Protein AF-A0A1A8S5H3-F1 (afdb_monomer_lite)

pLDDT: mean 78.37, std 23.32, range [26.89, 98.69]

Secondary structure (DSSP, 8-state):
-TT--GGGHHHHHHHHHHHHHHHTTSEEEEEE-SSEEEEEES-TTS--EEEEETTS-EEEE-SSEEEEE-TTS-EEEEETTGGGTTS-HHHHHHHHHHHHHHHHHHHHHHHHHHHHHH-SS-----SEEES-PPPPS----PPPPPP---------PPPP-----------------------------------PPEEEEEEETTTEEEEEETTS-EEEEETTS-EEEE-TTSSEEEEE-TT--EEEEETTSPPPP-

Structure (mmCIF, N/CA/C/O backbone):
data_AF-A0A1A8S5H3-F1
#
_entry.id   AF-A0A1A8S5H3-F1
#
loop_
_atom_site.group_PDB
_atom_site.id
_atom_site.type_symbol
_atom_site.label_atom_id
_atom_site.label_alt_id
_atom_site.label_comp_id
_atom_site.label_asym_id
_atom_site.label_entity_id
_atom_site.label_seq_id
_atom_site.pdbx_PDB_ins_code
_atom_site.Cartn_x
_atom_site.Cartn_y
_atom_site.Cartn_z
_atom_site.occupancy
_atom_site.B_iso_or_equiv
_atom_site.auth_seq_id
_atom_site.auth_comp_id
_atom_site.auth_asym_id
_atom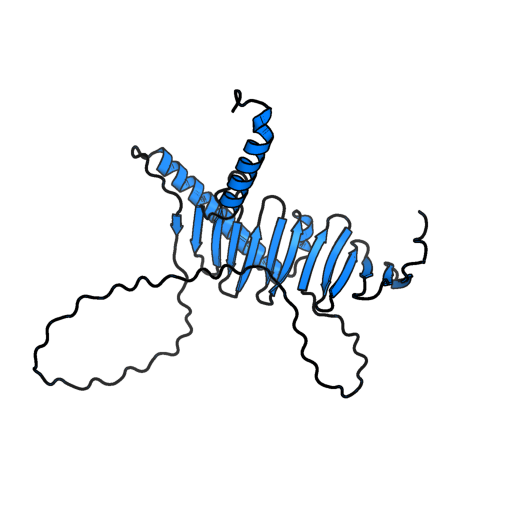_site.auth_atom_id
_atom_site.pdbx_PDB_model_num
ATOM 1 N N . TYR A 1 1 ? 7.716 -0.097 31.494 1.00 62.19 1 TYR A N 1
ATOM 2 C CA . TYR A 1 1 ? 8.833 -0.129 30.522 1.00 62.19 1 TYR A CA 1
ATOM 3 C C . TYR A 1 1 ? 10.129 0.315 31.177 1.00 62.19 1 TYR A C 1
ATOM 5 O O . TYR A 1 1 ? 11.102 -0.411 31.052 1.00 62.19 1 TYR A O 1
ATOM 13 N N . GLN A 1 2 ? 10.134 1.452 31.886 1.00 77.88 2 GLN A N 1
ATOM 14 C CA . GLN A 1 2 ? 11.348 2.006 32.500 1.00 77.88 2 GLN A CA 1
ATOM 15 C C . GLN A 1 2 ? 12.014 1.064 33.521 1.00 77.88 2 GLN A C 1
ATOM 17 O O . GLN A 1 2 ? 13.234 1.037 33.591 1.00 77.88 2 GLN A O 1
ATOM 22 N N . ASP A 1 3 ? 11.246 0.201 34.193 1.00 91.19 3 ASP A N 1
ATOM 23 C CA . ASP A 1 3 ? 11.790 -0.759 35.171 1.00 91.19 3 ASP A CA 1
ATOM 24 C C . ASP A 1 3 ? 12.148 -2.135 34.582 1.00 91.19 3 ASP A C 1
ATOM 26 O O . ASP A 1 3 ? 12.430 -3.074 35.327 1.00 91.19 3 ASP A O 1
ATOM 30 N N . LEU A 1 4 ? 12.084 -2.317 33.253 1.00 90.75 4 LEU A N 1
ATOM 31 C CA . LEU A 1 4 ? 12.367 -3.615 32.636 1.00 90.75 4 LEU A CA 1
ATOM 32 C C . LEU A 1 4 ? 13.881 -3.902 32.693 1.00 90.75 4 LEU A C 1
ATOM 34 O O . LEU A 1 4 ? 14.643 -3.166 32.067 1.00 90.75 4 LEU A O 1
ATOM 38 N N . PRO A 1 5 ? 14.336 -4.993 33.342 1.00 95.12 5 PRO A N 1
ATOM 39 C CA . PRO A 1 5 ? 15.760 -5.322 33.400 1.00 95.12 5 PRO A CA 1
ATOM 40 C C . PRO A 1 5 ? 16.380 -5.538 32.013 1.00 95.12 5 PRO A C 1
ATOM 42 O O . PRO A 1 5 ? 15.778 -6.202 31.162 1.00 95.12 5 PRO A O 1
ATOM 45 N N . GLU A 1 6 ? 17.622 -5.081 31.819 1.00 93.00 6 GLU A N 1
ATOM 46 C CA . GLU A 1 6 ? 18.342 -5.129 30.531 1.00 93.00 6 GLU A CA 1
ATOM 47 C C . GLU A 1 6 ? 18.373 -6.521 29.890 1.00 93.00 6 GLU A C 1
ATOM 49 O O . GLU A 1 6 ? 18.210 -6.674 28.677 1.00 93.00 6 GLU A O 1
ATOM 54 N N . LYS A 1 7 ? 18.476 -7.572 30.715 1.00 95.06 7 LYS A N 1
ATOM 55 C CA . LYS A 1 7 ? 18.457 -8.975 30.266 1.00 95.06 7 LYS A CA 1
ATOM 56 C C . LYS A 1 7 ? 17.211 -9.358 29.454 1.00 95.06 7 LYS A C 1
ATOM 58 O O . LYS A 1 7 ? 17.245 -10.338 28.711 1.00 95.06 7 LYS A O 1
ATOM 63 N N . TYR A 1 8 ? 16.111 -8.612 29.576 1.00 94.69 8 TYR A N 1
ATOM 64 C CA . TYR A 1 8 ? 14.871 -8.855 28.837 1.00 94.69 8 TYR A CA 1
ATOM 65 C C . TYR A 1 8 ? 14.660 -7.917 27.646 1.00 94.69 8 TYR A C 1
ATOM 67 O O . TYR A 1 8 ? 13.744 -8.161 26.859 1.00 94.69 8 TYR A O 1
ATOM 75 N N . TRP A 1 9 ? 15.501 -6.898 27.449 1.00 93.94 9 TRP A N 1
ATOM 76 C CA . TRP A 1 9 ? 15.300 -5.893 26.399 1.00 93.94 9 TRP A CA 1
ATOM 77 C C . TRP A 1 9 ? 15.239 -6.503 25.002 1.00 93.94 9 TRP A C 1
ATOM 79 O O . TRP A 1 9 ? 14.329 -6.186 24.243 1.00 93.94 9 TRP A O 1
ATOM 89 N N . LYS A 1 10 ? 16.127 -7.452 24.677 1.00 94.50 10 LYS A N 1
ATOM 90 C CA . LYS A 1 10 ? 16.092 -8.143 23.375 1.00 94.50 10 LYS A CA 1
ATOM 91 C C . LYS A 1 10 ? 14.774 -8.892 23.154 1.00 94.50 10 LYS A C 1
ATOM 93 O O . LYS A 1 10 ? 14.197 -8.806 22.076 1.00 94.50 10 LYS A O 1
ATOM 98 N N . LYS A 1 11 ? 14.266 -9.597 24.174 1.00 94.50 11 LYS A N 1
ATOM 99 C CA . LYS A 1 11 ? 12.980 -10.316 24.087 1.00 94.50 11 LYS A CA 1
ATOM 100 C C . LYS A 1 11 ? 11.821 -9.344 23.880 1.00 94.50 11 LYS A C 1
ATOM 102 O O . LYS A 1 11 ? 10.960 -9.590 23.043 1.00 94.50 11 LYS A O 1
ATOM 107 N N . TYR A 1 12 ? 11.843 -8.223 24.598 1.00 95.44 12 TYR A N 1
ATOM 108 C CA . TYR A 1 12 ? 10.849 -7.170 24.441 1.00 95.44 12 TYR A CA 1
ATOM 109 C C . TYR A 1 12 ? 10.903 -6.536 23.045 1.00 95.44 12 TYR A C 1
ATOM 111 O O . TYR A 1 12 ? 9.870 -6.393 22.406 1.00 95.44 12 TYR A O 1
ATOM 119 N N . GLN A 1 13 ? 12.096 -6.257 22.510 1.00 94.25 13 GLN A N 1
ATOM 120 C CA . GLN A 1 13 ? 12.266 -5.754 21.142 1.00 94.25 13 GLN A CA 1
ATOM 121 C C . GLN A 1 13 ? 11.679 -6.702 20.089 1.00 94.25 13 GLN A C 1
ATOM 123 O O . GLN A 1 13 ? 11.041 -6.235 19.146 1.00 94.25 13 GLN A O 1
ATOM 128 N N . TYR A 1 14 ? 11.858 -8.019 20.239 1.00 95.81 14 TYR A N 1
ATOM 129 C CA . TYR A 1 14 ? 11.222 -8.993 19.347 1.00 95.81 14 TYR A CA 1
ATOM 130 C C . TYR A 1 14 ? 9.698 -8.937 19.434 1.00 95.81 14 TYR A C 1
ATOM 132 O O . TYR A 1 14 ? 9.041 -8.882 18.396 1.00 95.81 14 TYR A O 1
ATOM 140 N N . ALA A 1 15 ? 9.142 -8.887 20.648 1.00 95.50 15 ALA A N 1
ATOM 141 C CA . ALA A 1 15 ? 7.703 -8.749 20.843 1.00 95.50 15 ALA A CA 1
ATOM 142 C C . ALA A 1 15 ? 7.169 -7.461 20.193 1.00 95.50 15 ALA A C 1
ATOM 144 O O . ALA A 1 15 ? 6.177 -7.511 19.472 1.00 95.50 15 ALA A O 1
ATOM 145 N N . THR A 1 16 ? 7.864 -6.331 20.352 1.00 93.62 16 THR A N 1
ATOM 146 C CA . THR A 1 16 ? 7.492 -5.059 19.715 1.00 93.62 16 THR A CA 1
ATOM 147 C C . THR A 1 16 ? 7.492 -5.161 18.192 1.00 93.62 16 THR A C 1
ATOM 149 O O . THR A 1 16 ? 6.520 -4.759 17.559 1.00 93.62 16 THR A O 1
ATOM 152 N N . LYS A 1 17 ? 8.543 -5.732 17.586 1.00 94.25 17 LYS A N 1
ATOM 153 C CA . LYS A 1 17 ? 8.611 -5.920 16.125 1.00 94.25 17 LYS A CA 1
ATOM 154 C C . LYS A 1 17 ? 7.501 -6.836 15.613 1.00 94.25 17 LYS A C 1
ATOM 156 O O . LYS A 1 17 ? 6.917 -6.559 14.572 1.00 94.25 17 LYS A O 1
ATOM 161 N N . PHE A 1 18 ? 7.196 -7.900 16.350 1.00 96.12 18 PHE A N 1
ATOM 162 C CA . PHE A 1 18 ? 6.130 -8.832 16.000 1.00 96.12 18 PHE A CA 1
ATOM 163 C C . PHE A 1 18 ? 4.747 -8.176 16.069 1.00 96.12 18 PHE A C 1
ATOM 165 O O . PHE A 1 18 ? 3.970 -8.281 15.125 1.00 96.12 18 PHE A O 1
ATOM 172 N N . VAL A 1 19 ? 4.461 -7.433 17.142 1.00 96.62 19 VAL A N 1
ATOM 173 C CA . VAL A 1 19 ? 3.213 -6.668 17.264 1.00 96.62 19 VAL A CA 1
ATOM 174 C C . VAL A 1 19 ? 3.105 -5.633 16.145 1.00 96.62 19 VAL A C 1
ATOM 176 O O . VAL A 1 19 ? 2.043 -5.505 15.545 1.00 96.62 19 VAL A O 1
ATOM 179 N N . GLN A 1 20 ? 4.196 -4.936 15.816 1.00 94.06 20 GLN A N 1
ATOM 180 C CA . GLN A 1 20 ? 4.209 -3.964 14.723 1.00 94.06 20 GLN A CA 1
ATOM 181 C C . GLN A 1 20 ? 3.910 -4.614 13.365 1.00 94.06 20 GLN A C 1
ATOM 183 O O . GLN A 1 20 ? 3.150 -4.054 12.580 1.00 94.06 20 GLN A O 1
ATOM 188 N N . LEU A 1 21 ? 4.458 -5.808 13.111 1.00 95.62 21 LEU A N 1
ATOM 189 C CA . LEU A 1 21 ? 4.182 -6.584 11.902 1.00 95.62 21 LEU A CA 1
ATOM 190 C C . LEU A 1 21 ? 2.716 -7.031 11.820 1.00 95.62 21 LEU A C 1
ATOM 192 O O . LEU A 1 21 ? 2.113 -6.975 10.755 1.00 95.62 21 LEU A O 1
ATOM 196 N N . ILE A 1 22 ? 2.127 -7.469 12.935 1.00 97.69 22 ILE A N 1
ATOM 197 C CA . ILE A 1 22 ? 0.703 -7.828 12.964 1.00 97.69 22 ILE A CA 1
ATOM 198 C C . ILE A 1 22 ? -0.148 -6.595 12.668 1.00 97.69 22 ILE A C 1
ATOM 200 O O . ILE A 1 22 ? -1.056 -6.657 11.842 1.00 97.69 22 ILE A O 1
ATOM 204 N N . LYS A 1 23 ? 0.157 -5.462 13.309 1.00 97.56 23 LYS A N 1
ATOM 205 C CA . LYS A 1 23 ? -0.562 -4.206 13.088 1.00 97.56 23 LYS A CA 1
ATOM 206 C C . LYS A 1 23 ? -0.520 -3.754 11.630 1.00 97.56 23 LYS A C 1
ATOM 208 O O . LYS A 1 23 ? -1.558 -3.360 11.114 1.00 97.56 23 LYS A O 1
ATOM 213 N N . SER A 1 24 ? 0.616 -3.884 10.941 1.00 96.88 24 SER A N 1
ATOM 214 C CA . SER A 1 24 ? 0.719 -3.531 9.515 1.00 96.88 24 SER A CA 1
ATOM 215 C C . SER A 1 24 ? -0.033 -4.475 8.569 1.00 96.88 24 SER A C 1
ATOM 217 O O . SER A 1 24 ? -0.129 -4.214 7.372 1.00 96.88 24 SER A O 1
ATOM 219 N N . LYS A 1 25 ? -0.591 -5.573 9.093 1.00 96.50 25 LYS A N 1
ATOM 220 C CA . LYS A 1 25 ? -1.422 -6.539 8.359 1.00 96.50 25 LYS A CA 1
ATOM 221 C C . LYS A 1 25 ? -2.845 -6.656 8.895 1.00 96.50 25 LYS A C 1
ATOM 223 O O . LYS A 1 25 ? -3.598 -7.508 8.431 1.00 96.50 25 LYS A O 1
ATOM 228 N N . THR A 1 26 ? -3.219 -5.810 9.852 1.00 98.12 26 THR A N 1
ATOM 229 C CA . THR A 1 26 ? -4.536 -5.836 10.489 1.00 98.12 26 THR A CA 1
ATOM 230 C C . THR A 1 26 ? -5.315 -4.595 10.050 1.00 98.12 26 THR A C 1
ATOM 232 O O . THR A 1 26 ? -4.949 -3.494 10.462 1.00 98.12 26 THR A O 1
ATOM 235 N N . PRO A 1 27 ? -6.363 -4.735 9.213 1.00 98.25 27 PRO A N 1
ATOM 236 C CA . PRO A 1 27 ? -7.170 -3.605 8.765 1.00 98.25 27 PRO A CA 1
ATOM 237 C C . PRO A 1 27 ? -7.921 -2.959 9.932 1.00 98.25 27 PRO A C 1
ATOM 239 O O . PRO A 1 27 ? -8.712 -3.619 10.604 1.00 98.25 27 PRO A O 1
ATOM 242 N N . LYS A 1 28 ? -7.720 -1.655 10.111 1.00 98.38 28 LYS A N 1
ATOM 243 C CA . LYS A 1 28 ? -8.464 -0.794 11.035 1.00 98.38 28 LYS A CA 1
ATOM 244 C C . LYS A 1 28 ? -9.704 -0.203 10.363 1.00 98.38 28 LYS A C 1
ATOM 246 O O . LYS A 1 28 ? -10.805 -0.260 10.910 1.00 98.38 28 LYS A O 1
ATOM 251 N N . VAL A 1 29 ? -9.542 0.316 9.142 1.00 98.69 29 VAL A N 1
ATOM 252 C CA . VAL A 1 29 ? -10.634 0.849 8.310 1.00 98.69 29 VAL A CA 1
ATOM 253 C C . VAL A 1 29 ? -10.638 0.134 6.968 1.00 98.69 29 VAL A C 1
ATOM 255 O O . VAL A 1 29 ? -9.646 0.149 6.244 1.00 98.69 29 VAL A O 1
ATOM 258 N N . THR A 1 30 ? -11.767 -0.478 6.619 1.00 98.69 30 THR A N 1
ATOM 259 C CA . THR A 1 30 ? -12.017 -1.028 5.284 1.00 98.69 30 THR A CA 1
ATOM 260 C C . THR A 1 30 ? -13.062 -0.183 4.568 1.00 98.69 30 THR A C 1
ATOM 262 O O . THR A 1 30 ? -14.196 -0.080 5.029 1.00 98.69 30 THR A O 1
ATOM 265 N N . LEU A 1 31 ? -12.709 0.377 3.415 1.00 98.50 31 LEU A N 1
ATOM 266 C CA . LEU A 1 31 ? -13.593 1.183 2.578 1.00 98.50 31 LEU A CA 1
ATOM 267 C C . LEU A 1 31 ? -13.756 0.524 1.206 1.00 98.50 31 LEU A C 1
ATOM 269 O O . LEU A 1 31 ? -12.786 0.323 0.478 1.00 98.50 31 LEU A O 1
ATOM 273 N N . TYR A 1 32 ? -14.993 0.205 0.833 1.00 98.44 32 TYR A N 1
ATOM 274 C CA . TYR A 1 32 ? -15.323 -0.209 -0.528 1.00 98.44 32 TYR A CA 1
ATOM 275 C C . TYR A 1 32 ? -15.666 1.021 -1.365 1.00 98.44 32 TYR A C 1
ATOM 277 O O . TYR A 1 32 ? -16.678 1.681 -1.132 1.00 98.44 32 TYR A O 1
ATOM 285 N N . THR A 1 33 ? -14.832 1.311 -2.360 1.00 96.88 33 THR A N 1
ATOM 286 C CA . THR A 1 33 ? -15.090 2.336 -3.374 1.00 96.88 33 THR A CA 1
ATOM 287 C C . THR A 1 33 ? -15.696 1.698 -4.624 1.00 96.88 33 THR A C 1
ATOM 289 O O . THR A 1 33 ? -15.888 0.478 -4.704 1.00 96.88 33 THR A O 1
ATOM 292 N N . LYS A 1 34 ? -15.972 2.525 -5.639 1.00 95.81 34 LYS A N 1
ATOM 293 C CA . LYS A 1 34 ? -16.413 2.065 -6.961 1.00 95.81 34 LYS A CA 1
ATOM 294 C C . LYS A 1 34 ? -15.387 1.154 -7.649 1.00 95.81 34 LYS A C 1
ATOM 296 O O . LYS A 1 34 ? -15.787 0.270 -8.399 1.00 95.81 34 LYS A O 1
ATOM 301 N N . TYR A 1 35 ? -14.094 1.356 -7.393 1.00 96.19 35 TYR A N 1
ATOM 302 C CA . TYR A 1 35 ? -13.013 0.694 -8.133 1.00 96.19 35 TYR A CA 1
ATOM 303 C C . TYR A 1 35 ? -12.224 -0.317 -7.297 1.00 96.19 35 TYR A C 1
ATOM 305 O O . TYR A 1 35 ? -11.590 -1.208 -7.864 1.00 96.19 35 TYR A O 1
ATOM 313 N N . ALA A 1 36 ? -12.245 -0.194 -5.966 1.00 97.75 36 ALA A N 1
ATOM 314 C CA . ALA A 1 36 ? -11.379 -0.986 -5.107 1.00 97.75 36 ALA A CA 1
ATOM 315 C C . ALA A 1 36 ? -11.907 -1.183 -3.684 1.00 97.75 36 ALA A C 1
ATOM 317 O O . ALA A 1 36 ? -12.748 -0.435 -3.184 1.00 97.75 36 ALA A O 1
ATOM 318 N N . LYS A 1 37 ? -11.325 -2.172 -3.006 1.00 98.50 37 LYS A N 1
ATOM 319 C CA . LYS A 1 37 ? -11.347 -2.309 -1.551 1.00 98.50 37 LYS A CA 1
ATOM 320 C C . LYS A 1 37 ? -10.076 -1.674 -0.980 1.00 98.50 37 LYS A C 1
ATOM 322 O O . LYS A 1 37 ? -8.984 -2.190 -1.207 1.00 98.50 37 LYS A O 1
ATOM 327 N N . VAL A 1 38 ? -10.231 -0.585 -0.237 1.00 98.62 38 VAL A N 1
ATOM 328 C CA . VAL A 1 38 ? -9.163 0.152 0.453 1.00 98.62 38 VAL A CA 1
ATOM 329 C C . VAL A 1 38 ? -9.098 -0.318 1.908 1.00 98.62 38 VAL A C 1
ATOM 331 O O . VAL A 1 38 ? -10.134 -0.446 2.558 1.00 98.62 38 VAL A O 1
ATOM 334 N N . MET A 1 39 ? -7.902 -0.597 2.420 1.00 98.69 39 MET A N 1
ATOM 335 C CA . MET A 1 39 ? -7.669 -1.110 3.774 1.00 98.69 39 MET A CA 1
ATOM 336 C C . MET A 1 39 ? -6.554 -0.304 4.444 1.00 98.69 39 MET A C 1
ATOM 338 O O . MET A 1 39 ? -5.386 -0.452 4.087 1.00 98.69 39 MET A O 1
ATOM 342 N N . LEU A 1 40 ? -6.925 0.548 5.400 1.00 98.56 40 LEU A N 1
ATOM 343 C CA . LEU A 1 40 ? -6.001 1.273 6.275 1.00 98.56 40 LEU A CA 1
ATOM 344 C C . LEU A 1 40 ? -5.688 0.400 7.494 1.00 98.56 40 LEU A C 1
ATOM 346 O O . LEU A 1 40 ? -6.616 -0.107 8.127 1.00 98.56 40 LEU A O 1
ATOM 350 N N . MET A 1 41 ? -4.410 0.215 7.811 1.00 98.50 41 MET A N 1
ATOM 351 C CA . MET A 1 41 ? -3.941 -0.739 8.823 1.00 98.50 41 MET A CA 1
ATOM 352 C C . MET A 1 41 ? -3.781 -0.116 10.227 1.00 98.50 41 MET A C 1
ATOM 354 O O . MET A 1 41 ? -3.830 1.098 10.402 1.00 98.50 41 MET A O 1
ATOM 358 N N . GLU A 1 42 ? -3.589 -0.954 11.250 1.00 98.00 42 GLU A N 1
ATOM 359 C CA . GLU A 1 42 ? -3.491 -0.581 12.680 1.00 98.00 42 GLU A CA 1
ATOM 360 C C . GLU A 1 42 ? -2.140 0.046 13.104 1.00 98.00 42 GLU A C 1
ATOM 362 O O . GLU A 1 42 ? -1.952 0.428 14.263 1.00 98.00 42 GLU A O 1
ATOM 367 N N . ASN A 1 43 ? -1.144 0.129 12.218 1.00 96.38 43 ASN A N 1
ATOM 368 C CA . ASN A 1 43 ? 0.224 0.560 12.549 1.00 96.38 43 ASN A CA 1
ATOM 369 C C . ASN A 1 43 ? 0.436 2.092 12.584 1.00 96.38 43 ASN A C 1
ATOM 371 O O . ASN A 1 43 ? 1.505 2.583 12.219 1.00 96.38 43 ASN A O 1
ATOM 375 N N . THR A 1 44 ? -0.554 2.839 13.083 1.00 90.25 44 THR A N 1
ATOM 376 C CA . THR A 1 44 ? -0.506 4.285 13.382 1.00 90.25 44 THR A CA 1
ATOM 377 C C . THR A 1 44 ? 0.747 4.658 14.209 1.00 90.25 44 THR A C 1
ATOM 379 O O . THR A 1 44 ? 1.147 3.876 15.080 1.00 90.25 44 THR A O 1
ATOM 382 N N . PRO A 1 45 ? 1.386 5.833 14.000 1.00 90.69 45 PRO A N 1
ATOM 383 C CA . PRO A 1 45 ? 0.989 6.965 13.142 1.00 90.69 45 PRO A CA 1
ATOM 384 C C . PRO A 1 45 ? 1.242 6.767 11.646 1.00 90.69 45 PRO A C 1
ATOM 386 O O . PRO A 1 45 ? 0.609 7.425 10.831 1.00 90.69 45 PRO A O 1
ATOM 389 N N . ASN A 1 46 ? 2.119 5.836 11.286 1.00 90.25 46 ASN A N 1
ATOM 390 C CA . ASN A 1 46 ? 2.494 5.568 9.902 1.00 90.25 46 ASN A CA 1
ATOM 391 C C . ASN A 1 46 ? 1.738 4.338 9.397 1.00 90.25 46 ASN A C 1
ATOM 393 O O . ASN A 1 46 ? 2.351 3.311 9.114 1.00 90.25 46 ASN A O 1
ATOM 397 N N . ALA A 1 47 ? 0.407 4.426 9.388 1.00 95.94 47 ALA A N 1
ATOM 398 C CA . ALA A 1 47 ? -0.446 3.311 9.010 1.00 95.94 47 ALA A CA 1
ATOM 399 C C . ALA A 1 47 ? -0.191 2.893 7.555 1.00 95.94 47 ALA A C 1
ATOM 401 O O . ALA A 1 47 ? -0.183 3.724 6.644 1.00 95.94 47 ALA A O 1
ATOM 402 N N . ASP A 1 48 ? -0.005 1.593 7.349 1.00 97.44 48 ASP A N 1
ATOM 403 C CA . ASP A 1 48 ? 0.111 1.016 6.019 1.00 97.44 48 ASP A CA 1
ATOM 404 C C . ASP A 1 48 ? -1.255 1.058 5.327 1.00 97.44 48 ASP A C 1
ATOM 406 O O . ASP A 1 48 ? -2.316 1.020 5.962 1.00 97.44 48 ASP A O 1
ATOM 410 N N . LEU A 1 49 ? -1.223 1.107 4.001 1.00 98.12 49 LEU A N 1
ATOM 411 C CA . LEU A 1 49 ? -2.407 1.068 3.161 1.00 98.12 49 LEU A CA 1
ATOM 412 C C . LEU A 1 49 ? -2.274 -0.056 2.143 1.00 98.12 49 LEU A C 1
ATOM 414 O O . LEU A 1 49 ? -1.284 -0.150 1.417 1.00 98.12 49 LEU A O 1
ATOM 418 N N . GLU A 1 50 ? -3.309 -0.878 2.044 1.00 98.44 50 GLU A N 1
ATOM 419 C CA . GLU A 1 50 ? -3.463 -1.842 0.959 1.00 98.44 50 GLU A CA 1
ATOM 420 C C . GLU A 1 50 ? -4.735 -1.538 0.175 1.00 98.44 50 GLU A C 1
ATOM 422 O O . GLU A 1 50 ? -5.814 -1.386 0.749 1.00 98.44 50 GLU A O 1
ATOM 427 N N . VAL A 1 51 ? -4.622 -1.478 -1.150 1.00 98.56 51 VAL A N 1
ATOM 428 C CA . VAL A 1 51 ? -5.770 -1.285 -2.038 1.00 98.56 51 VAL A CA 1
ATOM 429 C C . VAL A 1 51 ? -5.834 -2.441 -3.018 1.00 98.56 51 VAL A C 1
ATOM 431 O O . VAL A 1 51 ? -4.894 -2.701 -3.765 1.00 98.56 51 VAL A O 1
ATOM 434 N N . CYS A 1 52 ? -6.950 -3.160 -2.993 1.00 98.00 52 CYS A N 1
ATOM 435 C CA . CYS A 1 52 ? -7.243 -4.251 -3.915 1.00 98.00 52 CYS A CA 1
ATOM 436 C C . CYS A 1 52 ? -8.280 -3.776 -4.929 1.00 98.00 52 CYS A C 1
ATOM 438 O O . CYS A 1 52 ? -9.461 -3.643 -4.593 1.00 98.00 52 CYS A O 1
ATOM 440 N N . PHE A 1 53 ? -7.842 -3.524 -6.157 1.00 97.94 53 PHE A N 1
ATOM 441 C CA . PHE A 1 53 ? -8.709 -3.099 -7.247 1.00 97.94 53 PHE A CA 1
ATOM 442 C C . PHE A 1 53 ? -9.514 -4.283 -7.779 1.00 97.94 53 PHE A C 1
ATOM 444 O O . PHE A 1 53 ? -9.064 -5.433 -7.777 1.00 97.94 53 PHE A O 1
ATOM 451 N N . TYR A 1 54 ? -10.745 -4.017 -8.214 1.00 96.81 54 TYR A N 1
ATOM 452 C CA . TYR A 1 54 ? -11.641 -5.077 -8.681 1.00 96.81 54 TYR A CA 1
ATOM 453 C C . TYR A 1 54 ? -11.219 -5.687 -10.021 1.00 96.81 54 TYR A C 1
ATOM 455 O O . TYR A 1 54 ? -11.679 -6.779 -10.344 1.00 96.81 54 TYR A O 1
ATOM 463 N N . ASP A 1 55 ? -10.338 -5.014 -10.760 1.00 95.00 55 ASP A N 1
ATOM 464 C CA . ASP A 1 55 ? -9.723 -5.490 -12.001 1.00 95.00 55 ASP A CA 1
ATOM 465 C C . ASP A 1 55 ? -8.498 -6.401 -11.772 1.00 95.00 55 ASP A C 1
ATOM 467 O O . ASP A 1 55 ? -7.877 -6.857 -12.731 1.00 95.00 55 ASP A O 1
ATOM 471 N N . GLY A 1 56 ? -8.154 -6.677 -10.509 1.00 95.00 56 GLY A N 1
ATOM 472 C CA . GLY A 1 56 ? -7.054 -7.556 -10.116 1.00 95.00 56 GLY A CA 1
ATOM 473 C C . GLY A 1 56 ? -5.748 -6.837 -9.777 1.00 95.00 56 GLY A C 1
ATOM 474 O O . GLY A 1 56 ? -4.853 -7.476 -9.218 1.00 95.00 56 GLY A O 1
ATOM 475 N N . ALA A 1 57 ? -5.632 -5.532 -10.043 1.00 97.19 57 ALA A N 1
ATOM 476 C CA . ALA A 1 57 ? -4.473 -4.762 -9.609 1.00 97.19 57 ALA A CA 1
ATOM 477 C C . ALA A 1 57 ? -4.455 -4.571 -8.083 1.00 97.19 57 ALA A C 1
ATOM 479 O O . ALA A 1 57 ? -5.482 -4.632 -7.397 1.00 97.19 57 ALA A O 1
ATOM 480 N N . LYS A 1 58 ? -3.266 -4.339 -7.525 1.00 97.75 58 LYS A N 1
ATOM 481 C CA . LYS A 1 58 ? -3.076 -4.100 -6.090 1.00 97.75 58 LYS A CA 1
ATOM 482 C C . LYS A 1 58 ? -2.032 -3.027 -5.848 1.00 97.75 58 LYS A C 1
ATOM 484 O O . LYS A 1 58 ? -0.997 -3.013 -6.508 1.00 97.75 58 LYS A O 1
ATOM 489 N N . THR A 1 59 ? -2.249 -2.193 -4.842 1.00 97.81 59 THR A N 1
ATOM 490 C CA . THR A 1 59 ? -1.214 -1.303 -4.315 1.00 97.81 59 THR A CA 1
ATOM 491 C C . THR A 1 59 ? -0.985 -1.571 -2.835 1.00 97.81 59 THR A C 1
ATOM 493 O O . THR A 1 59 ? -1.883 -1.988 -2.101 1.00 97.81 59 THR A O 1
ATOM 496 N N . HIS A 1 60 ? 0.255 -1.364 -2.408 1.00 97.19 60 HIS A N 1
ATOM 497 C CA . HIS A 1 60 ? 0.661 -1.417 -1.014 1.00 97.19 60 HIS A CA 1
ATOM 498 C C . HIS A 1 60 ? 1.574 -0.229 -0.735 1.00 97.19 60 HIS A C 1
ATOM 500 O O . HIS A 1 60 ? 2.639 -0.112 -1.345 1.00 97.19 60 HIS A O 1
ATOM 506 N N . LYS A 1 61 ? 1.144 0.650 0.163 1.00 95.12 61 LYS A N 1
ATOM 507 C CA . LYS A 1 61 ? 1.887 1.831 0.589 1.00 95.12 61 LYS A CA 1
ATOM 508 C C . LYS A 1 61 ? 2.267 1.676 2.055 1.00 95.12 61 LYS A C 1
ATOM 510 O O . LYS A 1 61 ? 1.422 1.375 2.891 1.00 95.12 61 LYS A O 1
ATOM 515 N N . THR A 1 62 ? 3.537 1.916 2.338 1.00 94.12 62 THR A N 1
ATOM 516 C CA . THR A 1 62 ? 4.080 2.080 3.689 1.00 94.12 62 THR A CA 1
ATOM 517 C C . THR A 1 62 ? 4.663 3.488 3.814 1.00 94.12 62 THR A C 1
ATOM 519 O O . THR A 1 62 ? 4.651 4.260 2.852 1.00 94.12 62 THR A O 1
ATOM 522 N N . SER A 1 63 ? 5.230 3.836 4.970 1.00 89.12 63 SER A N 1
ATOM 523 C CA . SER A 1 63 ? 5.964 5.101 5.128 1.00 89.12 63 SER A CA 1
ATOM 524 C C . SER A 1 63 ? 7.200 5.229 4.232 1.00 89.12 63 SER A C 1
ATOM 526 O O . SER A 1 63 ? 7.686 6.335 4.023 1.00 89.12 63 SER A O 1
ATOM 528 N N .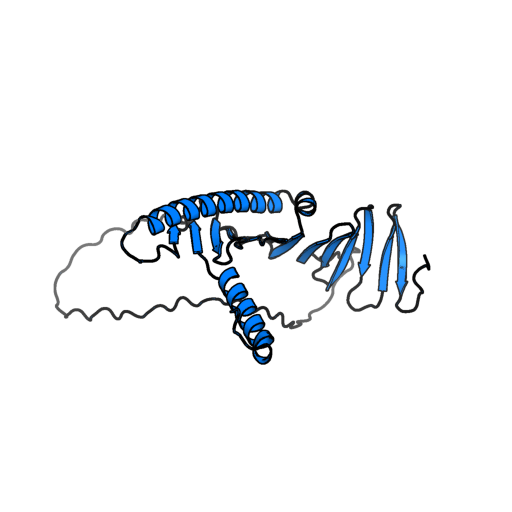 GLU A 1 64 ? 7.743 4.114 3.737 1.00 87.44 64 GLU A N 1
ATOM 529 C CA . GLU A 1 64 ? 9.017 4.094 3.007 1.00 87.44 64 GLU A CA 1
ATOM 530 C C . GLU A 1 64 ? 8.859 3.813 1.512 1.00 87.44 64 GLU A C 1
ATOM 532 O O . GLU A 1 64 ? 9.666 4.277 0.700 1.00 87.44 64 GLU A O 1
ATOM 537 N N . LEU A 1 65 ? 7.865 3.004 1.141 1.00 91.62 65 LEU A N 1
ATOM 538 C CA . LEU A 1 65 ? 7.723 2.508 -0.220 1.00 91.62 65 LEU A CA 1
ATOM 539 C C . LEU A 1 65 ? 6.272 2.467 -0.676 1.00 91.62 65 LEU A C 1
ATOM 541 O O . LEU A 1 65 ? 5.348 2.266 0.110 1.00 91.62 65 LEU A O 1
ATOM 545 N N . VAL A 1 66 ? 6.110 2.569 -1.990 1.00 94.38 66 VAL A N 1
ATOM 546 C CA . VAL A 1 66 ? 4.872 2.240 -2.689 1.00 94.38 66 VAL A CA 1
ATOM 547 C C . VAL A 1 66 ? 5.167 1.075 -3.619 1.00 94.38 66 VAL A C 1
ATOM 549 O O . VAL A 1 66 ? 6.134 1.084 -4.384 1.00 94.38 66 VAL A O 1
ATOM 552 N N . ARG A 1 67 ? 4.340 0.039 -3.548 1.00 95.25 67 ARG A N 1
ATOM 553 C CA . ARG A 1 67 ? 4.380 -1.105 -4.450 1.00 95.25 67 ARG A CA 1
ATOM 554 C C . ARG A 1 67 ? 3.081 -1.176 -5.231 1.00 95.25 67 ARG A C 1
ATOM 556 O O . ARG A 1 67 ? 2.014 -1.213 -4.632 1.00 95.25 67 ARG A O 1
ATOM 563 N N . VAL A 1 68 ? 3.189 -1.263 -6.549 1.00 96.81 68 VAL A N 1
ATOM 564 C CA . VAL A 1 68 ? 2.072 -1.475 -7.474 1.00 96.81 68 VAL A CA 1
ATOM 565 C C . VAL A 1 68 ? 2.224 -2.860 -8.088 1.00 96.81 68 VAL A C 1
ATOM 567 O O . VAL A 1 68 ? 3.316 -3.236 -8.510 1.00 96.81 68 VAL A O 1
ATOM 570 N N . VAL A 1 69 ? 1.149 -3.634 -8.115 1.00 95.81 69 VAL A N 1
ATOM 571 C CA . VAL A 1 69 ? 1.028 -4.897 -8.842 1.00 95.81 69 VAL A CA 1
ATOM 572 C C . VAL A 1 69 ? -0.072 -4.691 -9.869 1.00 95.81 69 VAL A C 1
ATOM 574 O O . VAL A 1 69 ? -1.235 -4.529 -9.509 1.00 95.81 69 VAL A O 1
ATOM 577 N N . GLU A 1 70 ? 0.299 -4.647 -11.141 1.00 93.12 70 GLU A N 1
ATOM 578 C CA . GLU A 1 70 ? -0.652 -4.529 -12.242 1.00 93.12 70 GLU A CA 1
ATOM 579 C C . GLU A 1 70 ? -1.463 -5.826 -12.381 1.00 93.12 70 GLU A C 1
ATOM 581 O O . GLU A 1 70 ? -1.024 -6.906 -11.978 1.00 93.12 70 GLU A O 1
ATOM 586 N N . LYS A 1 71 ? -2.624 -5.746 -13.037 1.00 92.56 71 LYS A N 1
ATOM 587 C CA . LYS A 1 71 ? -3.455 -6.916 -13.388 1.00 92.56 71 LYS A CA 1
ATOM 588 C C . LYS A 1 71 ? -2.716 -7.982 -14.212 1.00 92.56 71 LYS A C 1
ATOM 590 O O . LYS A 1 71 ? -3.098 -9.146 -14.206 1.00 92.56 71 LYS A O 1
ATOM 595 N N . SER A 1 72 ? -1.640 -7.592 -14.902 1.00 88.94 72 SER A N 1
ATOM 596 C CA . SER A 1 72 ? -0.736 -8.494 -15.629 1.00 88.94 72 SER A CA 1
ATOM 597 C C . SER A 1 72 ? 0.125 -9.372 -14.707 1.00 88.94 72 SER A C 1
ATOM 599 O O . SER A 1 72 ? 0.779 -10.299 -15.178 1.00 88.94 72 SER A O 1
ATOM 601 N N . GLY A 1 73 ? 0.171 -9.062 -13.407 1.00 86.06 73 GLY A N 1
ATOM 602 C CA . GLY A 1 73 ? 1.085 -9.650 -12.429 1.00 86.06 73 GLY A CA 1
ATOM 603 C C . GLY A 1 73 ? 2.442 -8.944 -12.348 1.00 86.06 73 GLY A C 1
ATOM 604 O O . GLY A 1 73 ? 3.209 -9.210 -11.419 1.00 86.06 73 GLY A O 1
ATOM 605 N N . LYS A 1 74 ? 2.744 -8.017 -13.270 1.00 89.69 74 LYS A N 1
ATOM 606 C CA . LYS A 1 74 ? 3.965 -7.207 -13.211 1.00 89.69 74 LYS A CA 1
ATOM 607 C C . LYS A 1 74 ? 3.922 -6.294 -11.992 1.00 89.69 74 LYS A C 1
ATOM 609 O O . LYS A 1 74 ? 2.888 -5.700 -11.690 1.00 89.69 74 LYS A O 1
ATOM 614 N N . SER A 1 75 ? 5.044 -6.177 -11.283 1.00 91.88 75 SER A N 1
ATOM 615 C CA . SER A 1 75 ? 5.108 -5.337 -10.085 1.00 91.88 75 SER A CA 1
ATOM 616 C C . SER A 1 75 ? 6.234 -4.317 -10.109 1.00 91.88 75 SER A C 1
ATOM 618 O O . SER A 1 75 ? 7.338 -4.602 -10.571 1.00 91.88 75 SER A O 1
ATOM 620 N N . TYR A 1 76 ? 5.942 -3.142 -9.560 1.00 92.56 76 TYR A N 1
ATOM 621 C CA . TYR A 1 76 ? 6.857 -2.017 -9.434 1.00 92.56 76 TYR A CA 1
ATOM 622 C C . TYR A 1 76 ? 6.945 -1.618 -7.972 1.00 92.56 76 TYR A C 1
ATOM 624 O O . TYR A 1 76 ? 5.931 -1.545 -7.278 1.00 92.56 76 TYR A O 1
ATOM 632 N N . THR A 1 77 ? 8.150 -1.359 -7.487 1.00 93.56 77 THR A N 1
ATOM 633 C CA . THR A 1 77 ? 8.371 -0.805 -6.152 1.00 93.56 77 THR A CA 1
ATOM 634 C C . THR A 1 77 ? 9.181 0.467 -6.265 1.00 93.56 77 THR A C 1
ATOM 636 O O . THR A 1 77 ? 10.242 0.486 -6.882 1.00 93.56 77 THR A O 1
ATOM 639 N N . VAL A 1 78 ? 8.681 1.529 -5.655 1.00 91.19 78 VAL A N 1
ATOM 640 C CA . VAL A 1 78 ? 9.305 2.847 -5.666 1.00 91.19 78 VAL A CA 1
ATOM 641 C C . VAL A 1 78 ? 9.500 3.311 -4.232 1.00 91.19 78 VAL A C 1
ATOM 643 O O . VAL A 1 78 ? 8.644 3.089 -3.373 1.00 91.19 78 VAL A O 1
ATOM 646 N N . LYS A 1 79 ? 10.662 3.906 -3.966 1.00 86.75 79 LYS A N 1
ATOM 647 C CA . LYS A 1 79 ? 10.995 4.524 -2.682 1.00 86.75 79 LYS A CA 1
ATOM 648 C C . LYS A 1 79 ? 10.993 6.039 -2.850 1.00 86.75 79 LYS A C 1
ATOM 650 O O . LYS A 1 79 ? 11.718 6.553 -3.702 1.00 86.75 79 LYS A O 1
ATOM 655 N N . GLY A 1 80 ? 10.208 6.729 -2.027 1.00 76.50 80 GLY A N 1
ATOM 656 C CA . GLY A 1 80 ? 10.029 8.182 -2.100 1.00 76.50 80 GLY A CA 1
ATOM 657 C C . GLY A 1 80 ? 9.287 8.667 -3.353 1.00 76.50 80 GLY A C 1
ATOM 658 O O . GLY A 1 80 ? 8.901 7.883 -4.221 1.00 76.50 80 GLY A O 1
ATOM 659 N N . GLU A 1 81 ? 9.094 9.985 -3.448 1.00 73.69 81 GLU A N 1
ATOM 660 C CA . GLU A 1 81 ? 8.277 10.601 -4.506 1.00 73.69 81 GLU A CA 1
ATOM 661 C C . GLU A 1 81 ? 8.948 10.599 -5.884 1.00 73.69 81 GLU A C 1
ATOM 663 O O . GLU A 1 81 ? 8.276 10.471 -6.905 1.00 73.69 81 GLU A O 1
ATOM 668 N N . VAL A 1 82 ? 10.284 10.664 -5.930 1.00 71.31 82 VAL A N 1
ATOM 669 C CA . VAL A 1 82 ? 11.057 10.737 -7.185 1.00 71.31 82 VAL A CA 1
ATOM 670 C C . VAL A 1 82 ? 10.747 9.553 -8.110 1.00 71.31 82 VAL A C 1
ATOM 672 O O . VAL A 1 82 ? 10.587 9.730 -9.318 1.00 71.31 82 VAL A O 1
ATOM 675 N N . GLY A 1 83 ? 10.587 8.354 -7.541 1.00 72.31 83 GLY A N 1
ATOM 676 C CA . GLY A 1 83 ? 10.307 7.136 -8.303 1.00 72.31 83 GLY A CA 1
ATOM 677 C C . GLY A 1 83 ? 8.891 7.057 -8.882 1.00 72.31 83 GLY A C 1
ATOM 678 O O . GLY A 1 83 ? 8.669 6.280 -9.809 1.00 72.31 83 GLY A O 1
ATOM 679 N N . LEU A 1 84 ? 7.940 7.862 -8.389 1.00 79.38 84 LEU A N 1
ATOM 680 C CA . LEU A 1 84 ? 6.551 7.855 -8.869 1.00 79.38 84 LEU A CA 1
ATOM 681 C C . LEU A 1 84 ? 6.433 8.390 -10.302 1.00 79.38 84 LEU A C 1
ATOM 683 O O . LEU A 1 84 ? 5.590 7.931 -11.075 1.00 79.38 84 LEU A O 1
ATOM 687 N N . SER A 1 85 ? 7.306 9.328 -10.677 1.00 79.81 85 SER A N 1
ATOM 688 C CA . SER A 1 85 ? 7.332 9.916 -12.021 1.00 79.81 85 SER A CA 1
ATOM 689 C C . SER A 1 85 ? 7.644 8.878 -13.107 1.00 79.81 85 SER A C 1
ATOM 691 O O . SER A 1 85 ? 7.029 8.904 -14.174 1.00 79.81 85 SER A O 1
ATOM 693 N N . GLY A 1 86 ? 8.519 7.913 -12.802 1.00 80.75 86 GLY A N 1
ATOM 694 C CA . GLY A 1 86 ? 8.957 6.856 -13.716 1.00 80.75 86 GLY A CA 1
ATOM 695 C C . GLY A 1 86 ? 7.973 5.697 -13.899 1.00 80.75 86 GLY A C 1
ATOM 696 O O . GLY A 1 86 ? 8.268 4.773 -14.654 1.00 80.75 86 GLY A O 1
ATOM 697 N N . LEU A 1 87 ? 6.827 5.707 -13.211 1.00 87.19 87 LEU A N 1
ATOM 698 C CA . LEU A 1 87 ? 5.785 4.696 -13.395 1.00 87.19 87 LEU A CA 1
ATOM 699 C C . LEU A 1 87 ? 5.048 4.878 -14.729 1.00 87.19 87 LEU A C 1
ATOM 701 O O . LEU A 1 87 ? 4.929 5.989 -15.254 1.00 87.19 87 LEU A O 1
ATOM 705 N N . SER A 1 88 ? 4.499 3.777 -15.251 1.00 89.06 88 SER A N 1
ATOM 706 C CA . SER A 1 88 ? 3.583 3.822 -16.394 1.00 89.06 88 SER A CA 1
ATOM 707 C C . SER A 1 88 ? 2.341 4.670 -16.057 1.00 89.06 88 SER A C 1
ATOM 709 O O . SER A 1 88 ? 1.967 4.763 -14.883 1.00 89.06 88 SER A O 1
ATOM 711 N N . PRO A 1 89 ? 1.657 5.266 -17.054 1.00 90.94 89 PRO A N 1
ATOM 712 C CA . PRO A 1 89 ? 0.424 6.019 -16.810 1.00 90.94 89 PRO A CA 1
ATOM 713 C C . PRO A 1 89 ? -0.652 5.198 -16.081 1.00 90.94 89 PRO A C 1
ATOM 715 O O . PRO A 1 89 ? -1.325 5.713 -15.195 1.00 90.94 89 PRO A O 1
ATOM 718 N N . GLU A 1 90 ? -0.765 3.906 -16.402 1.00 90.62 90 GLU A N 1
ATOM 719 C CA . GLU A 1 90 ? -1.687 2.976 -15.736 1.00 90.62 90 GLU A CA 1
ATOM 720 C C . GLU A 1 90 ? -1.294 2.741 -14.268 1.00 90.62 90 GLU A C 1
ATOM 722 O O . GLU A 1 90 ? -2.123 2.885 -13.372 1.00 90.62 90 GLU A O 1
ATOM 727 N N . SER A 1 91 ? -0.013 2.463 -13.991 1.00 92.25 91 SER A N 1
ATOM 728 C CA . SER A 1 91 ? 0.478 2.318 -12.614 1.00 92.25 91 SER A CA 1
ATOM 729 C C . SER A 1 91 ? 0.283 3.598 -11.793 1.00 92.25 91 SER A C 1
ATOM 731 O O . SER A 1 91 ? -0.053 3.520 -10.612 1.00 92.25 91 SER A O 1
ATOM 733 N N . ARG A 1 92 ? 0.448 4.775 -12.409 1.00 93.00 92 ARG A N 1
ATOM 734 C CA . ARG A 1 92 ? 0.227 6.071 -11.755 1.00 93.00 92 ARG A CA 1
ATOM 735 C C . ARG A 1 92 ? -1.239 6.280 -11.376 1.00 93.00 92 ARG A C 1
ATOM 737 O O . ARG A 1 92 ? -1.505 6.679 -10.248 1.00 93.00 92 ARG A O 1
ATOM 744 N N . MET A 1 93 ? -2.172 5.911 -12.254 1.00 94.38 93 MET A N 1
ATOM 745 C CA . MET A 1 93 ? -3.608 5.959 -11.960 1.00 94.38 93 MET A CA 1
ATOM 746 C C . MET A 1 93 ? -3.970 5.120 -10.722 1.00 94.38 93 MET A C 1
ATOM 748 O O . MET A 1 93 ? -4.736 5.574 -9.872 1.00 94.38 93 MET A O 1
ATOM 752 N N . TYR A 1 94 ? -3.399 3.917 -10.569 1.00 96.50 94 TYR A N 1
ATOM 753 C CA . TYR A 1 94 ? -3.625 3.113 -9.361 1.00 96.50 94 TYR A CA 1
ATOM 754 C C . TYR A 1 94 ? -3.072 3.783 -8.100 1.00 96.50 94 TYR A C 1
ATOM 756 O O . TYR A 1 94 ? -3.705 3.708 -7.047 1.00 96.50 94 TYR A O 1
ATOM 764 N N . VAL A 1 95 ? -1.911 4.439 -8.183 1.00 95.31 95 VAL A N 1
ATOM 765 C CA . VAL A 1 95 ? -1.347 5.192 -7.053 1.00 95.31 95 VAL A CA 1
ATOM 766 C C . VAL A 1 95 ? -2.261 6.356 -6.672 1.00 95.31 95 VAL A C 1
ATOM 768 O O . VAL A 1 95 ? -2.604 6.479 -5.502 1.00 95.31 95 VAL A O 1
ATOM 771 N N . GLU A 1 96 ? -2.727 7.149 -7.636 1.00 95.19 96 GLU A N 1
ATOM 772 C CA . GLU A 1 96 ? -3.626 8.287 -7.393 1.00 95.19 96 GLU A CA 1
ATOM 773 C C . GLU A 1 96 ? -4.935 7.856 -6.714 1.00 95.19 96 GLU A C 1
ATOM 775 O O . GLU A 1 96 ? -5.306 8.402 -5.675 1.00 95.19 96 GLU A O 1
ATOM 780 N N . LEU A 1 97 ? -5.586 6.804 -7.225 1.00 96.38 97 LEU A N 1
ATOM 781 C CA . LEU A 1 97 ? -6.785 6.229 -6.599 1.00 96.38 97 LEU A CA 1
ATOM 782 C C . LEU A 1 97 ? -6.510 5.694 -5.186 1.00 96.38 97 LEU A C 1
ATOM 784 O O . LEU A 1 97 ? -7.391 5.708 -4.323 1.00 96.38 97 LEU A O 1
ATOM 788 N N . SER A 1 98 ? -5.293 5.204 -4.942 1.00 96.75 98 SER A N 1
ATOM 789 C CA . SER A 1 98 ? -4.887 4.744 -3.614 1.00 96.75 98 SER A CA 1
ATOM 790 C C . SER A 1 98 ? -4.721 5.909 -2.643 1.00 96.75 98 SER A C 1
ATOM 792 O O . SER A 1 98 ? -5.162 5.797 -1.504 1.00 96.75 98 SER A O 1
ATOM 794 N N . GLU A 1 99 ? -4.146 7.031 -3.083 1.00 95.25 99 GLU A N 1
ATOM 795 C CA . GLU A 1 99 ? -4.014 8.245 -2.267 1.00 95.25 99 GLU A CA 1
ATOM 796 C C . GLU A 1 99 ? -5.367 8.880 -1.936 1.00 95.25 99 GLU A C 1
ATOM 798 O O . GLU A 1 99 ? -5.597 9.293 -0.798 1.00 95.25 99 GLU A O 1
ATOM 803 N N . GLU A 1 100 ? -6.299 8.898 -2.889 1.00 96.75 100 GLU A N 1
ATOM 804 C CA . GLU A 1 100 ? -7.673 9.339 -2.633 1.00 96.75 100 GLU A CA 1
ATOM 805 C C . GLU A 1 100 ? -8.333 8.457 -1.558 1.00 96.75 100 GLU A C 1
ATOM 807 O O . GLU A 1 100 ? -8.870 8.952 -0.562 1.00 96.75 100 GLU A O 1
ATOM 812 N N . GLY A 1 101 ? -8.219 7.131 -1.710 1.00 96.94 101 GLY A N 1
ATOM 813 C CA . GLY A 1 101 ? -8.685 6.160 -0.720 1.00 96.94 101 GLY A CA 1
ATOM 814 C C . GLY A 1 101 ? -8.042 6.345 0.656 1.00 96.94 101 GLY A C 1
ATOM 815 O O . GLY A 1 101 ? -8.732 6.261 1.673 1.00 96.94 101 GLY A O 1
ATOM 816 N N . TYR A 1 102 ? -6.740 6.636 0.695 1.00 96.56 102 TYR A N 1
ATOM 817 C CA . TYR A 1 102 ? -5.994 6.911 1.921 1.00 96.56 102 TYR A CA 1
ATOM 818 C C . TYR A 1 102 ? -6.555 8.124 2.664 1.00 96.56 102 TYR A C 1
ATOM 820 O O . TYR A 1 102 ? -6.896 8.027 3.843 1.00 96.56 102 TYR A O 1
ATOM 828 N N . SER A 1 103 ? -6.708 9.250 1.959 1.00 97.12 103 SER A N 1
ATOM 829 C CA . SER A 1 103 ? -7.229 10.500 2.519 1.00 97.12 103 SER A CA 1
ATOM 830 C C . SER A 1 103 ? -8.643 10.332 3.090 1.00 97.12 103 SER A C 1
ATOM 832 O O . SER A 1 103 ? -8.937 10.796 4.198 1.00 97.12 103 SER A O 1
ATOM 834 N N . MET A 1 104 ? -9.503 9.590 2.383 1.00 97.31 104 MET A N 1
ATOM 835 C CA . MET A 1 104 ? -10.842 9.254 2.871 1.00 97.31 104 MET A CA 1
ATOM 836 C C . MET A 1 104 ? -10.795 8.394 4.137 1.00 97.31 104 MET A C 1
ATOM 838 O O . MET A 1 104 ? -11.475 8.709 5.114 1.00 97.31 104 MET A O 1
ATOM 842 N N . CYS A 1 105 ? -9.988 7.328 4.152 1.00 98.00 105 CYS A N 1
ATOM 843 C CA . CYS A 1 105 ? -9.859 6.455 5.319 1.00 98.00 105 CYS A CA 1
ATOM 844 C C . CYS A 1 105 ? -9.335 7.202 6.552 1.00 98.00 105 CYS A C 1
ATOM 846 O O . CYS A 1 105 ? -9.858 6.977 7.640 1.00 98.00 105 CYS A O 1
ATOM 848 N N . LEU A 1 106 ? -8.371 8.116 6.393 1.00 97.06 106 LEU A N 1
ATOM 849 C CA . LEU A 1 106 ? -7.883 8.959 7.491 1.00 97.06 106 LEU A CA 1
ATOM 850 C C . LEU A 1 106 ? -8.967 9.902 8.025 1.00 97.06 106 LEU A C 1
ATOM 852 O O . LEU A 1 106 ? -9.123 10.056 9.234 1.00 97.06 106 LEU A O 1
ATOM 856 N N . SER A 1 107 ? -9.749 10.510 7.132 1.00 97.75 107 SER A N 1
ATOM 857 C CA . SER A 1 107 ? -10.855 11.391 7.525 1.00 97.75 107 SER A CA 1
ATOM 858 C C . SER A 1 107 ? -11.925 10.627 8.314 1.00 97.75 107 SER A C 1
ATOM 860 O O . SER A 1 107 ? -12.421 11.108 9.334 1.00 97.75 107 SER A O 1
ATOM 862 N N . LEU A 1 108 ? -12.247 9.407 7.874 1.00 97.75 108 LEU A N 1
ATOM 863 C CA . LEU A 1 108 ? -13.166 8.502 8.566 1.00 97.75 108 LEU A CA 1
ATOM 864 C C . LEU A 1 108 ? -12.608 8.053 9.919 1.00 97.75 108 LEU A C 1
ATOM 866 O O . LEU A 1 108 ? -13.327 8.097 10.914 1.00 97.75 108 LEU A O 1
ATOM 870 N N . GLU A 1 109 ? -11.333 7.660 9.972 1.00 97.75 109 GLU A N 1
ATOM 871 C CA . GLU A 1 109 ? -10.654 7.293 11.215 1.00 97.75 109 GLU A CA 1
ATOM 872 C C . GLU A 1 109 ? -10.736 8.433 12.235 1.00 97.75 109 GLU A C 1
ATOM 874 O O . GLU A 1 109 ? -11.133 8.199 13.377 1.00 97.75 109 GLU A O 1
ATOM 879 N N . ALA A 1 110 ? -10.422 9.665 11.826 1.00 97.38 110 ALA A N 1
ATOM 880 C CA . ALA A 1 110 ? -10.467 10.834 12.696 1.00 97.38 110 ALA A CA 1
ATOM 881 C C . ALA A 1 110 ? -11.884 11.109 13.227 1.00 97.38 110 ALA A C 1
ATOM 883 O O . ALA A 1 110 ? -12.065 11.298 14.431 1.00 97.38 110 ALA A O 1
ATOM 884 N N . ALA A 1 111 ? -12.896 11.077 12.354 1.00 97.81 111 ALA A N 1
ATOM 885 C CA . ALA A 1 111 ? -14.288 11.309 12.740 1.00 97.81 111 ALA A CA 1
ATOM 886 C C . ALA A 1 111 ? -14.811 10.242 13.718 1.00 97.81 111 ALA A C 1
ATOM 888 O O . ALA A 1 111 ? -15.438 10.568 14.725 1.00 97.81 111 ALA A O 1
ATOM 889 N N . ILE A 1 112 ? -14.521 8.966 13.451 1.00 96.81 112 ILE A N 1
ATOM 890 C CA . ILE A 1 112 ? -14.952 7.844 14.294 1.00 96.81 112 ILE A CA 1
ATOM 891 C C . ILE A 1 112 ? -14.209 7.857 15.630 1.00 96.81 112 ILE A C 1
ATOM 893 O O . ILE A 1 112 ? -14.831 7.648 16.667 1.00 96.81 112 ILE A O 1
ATOM 897 N N . THR A 1 113 ? -12.908 8.155 15.624 1.00 95.56 113 THR A N 1
ATOM 898 C CA . THR A 1 113 ? -12.105 8.278 16.851 1.00 95.56 113 THR A CA 1
ATOM 899 C C . THR A 1 113 ? -12.633 9.405 17.740 1.00 95.56 113 THR A C 1
ATOM 901 O O . THR A 1 113 ? -12.728 9.236 18.954 1.00 95.56 113 THR A O 1
ATOM 904 N N . ALA A 1 114 ? -13.024 10.545 17.160 1.00 96.00 114 ALA A N 1
ATOM 905 C CA . ALA A 1 114 ? -13.627 11.642 17.917 1.00 96.00 114 ALA A CA 1
ATOM 906 C C . ALA A 1 114 ? -14.954 11.226 18.581 1.00 96.00 114 ALA A C 1
ATOM 908 O O . ALA A 1 114 ? -15.218 11.585 19.730 1.00 96.00 114 ALA A O 1
ATOM 909 N N . GLU A 1 115 ? -15.775 10.432 17.891 1.00 95.31 115 GLU A N 1
ATOM 910 C CA . GLU A 1 115 ? -17.034 9.922 18.443 1.00 95.31 115 GLU A CA 1
ATOM 911 C C . GLU A 1 115 ? -16.807 8.827 19.501 1.00 95.31 115 GLU A C 1
ATOM 913 O O . GLU A 1 115 ? -17.479 8.821 20.532 1.00 95.31 115 GLU A O 1
ATOM 918 N N . GLU A 1 116 ? -15.816 7.953 19.307 1.00 94.44 116 GLU A N 1
ATOM 919 C CA . GLU A 1 116 ? -15.390 6.956 20.299 1.00 94.44 116 GLU A CA 1
ATOM 920 C C . GLU A 1 116 ? -14.949 7.630 21.607 1.00 94.44 116 GLU A C 1
ATOM 922 O O . GLU A 1 116 ? -15.354 7.208 22.689 1.00 94.44 116 GLU A O 1
ATOM 927 N N . GLN A 1 117 ? -14.192 8.729 21.520 1.00 92.69 117 GLN A N 1
ATOM 928 C CA . GLN A 1 117 ? -13.759 9.513 22.684 1.00 92.69 117 GLN A CA 1
ATOM 929 C C . GLN A 1 117 ? -14.916 10.209 23.411 1.00 92.69 117 GLN A C 1
ATOM 931 O O . GLN A 1 117 ? -14.850 10.412 24.625 1.00 92.69 117 GLN A O 1
ATOM 936 N N . ARG A 1 118 ? -15.979 10.584 22.689 1.00 92.69 118 ARG A N 1
ATOM 937 C CA . ARG A 1 118 ? -17.180 11.211 23.261 1.00 92.69 118 ARG A CA 1
ATOM 938 C C . ARG A 1 118 ? -18.126 10.191 23.899 1.00 92.69 118 ARG A C 1
ATOM 940 O O . ARG A 1 118 ? -18.928 10.548 24.765 1.00 92.69 118 ARG A O 1
ATOM 947 N N . SER A 1 119 ? -18.056 8.933 23.473 1.00 89.69 119 SER A N 1
ATOM 948 C CA . SER A 1 119 ? -18.877 7.855 24.012 1.00 89.69 119 SER A CA 1
ATOM 949 C C . SER A 1 119 ? -18.554 7.604 25.487 1.00 89.69 119 SER A C 1
ATOM 951 O O . SER A 1 119 ? -17.428 7.302 25.873 1.00 89.69 119 SER A O 1
ATOM 953 N N . THR A 1 120 ? -19.580 7.638 26.338 1.00 86.12 120 THR A N 1
ATOM 954 C CA . THR A 1 120 ? -19.456 7.248 27.754 1.00 86.12 120 THR A CA 1
ATOM 955 C C . THR A 1 120 ? -19.280 5.738 27.932 1.00 86.12 120 THR A C 1
ATOM 957 O O . THR A 1 120 ? -18.893 5.268 29.004 1.00 86.12 120 THR A O 1
ATOM 960 N N . LYS A 1 121 ? -19.555 4.957 26.880 1.00 86.38 121 LYS A N 1
ATOM 961 C CA . LYS A 1 121 ? -19.360 3.509 26.841 1.00 86.38 121 LYS A CA 1
ATOM 962 C C . LYS A 1 121 ? -17.976 3.210 26.271 1.00 86.38 121 LYS A C 1
ATOM 964 O O . LYS A 1 121 ? -17.684 3.606 25.147 1.00 86.38 121 LYS A O 1
ATOM 969 N N . LYS A 1 122 ? -17.165 2.449 27.014 1.00 84.00 122 LYS A N 1
ATOM 970 C CA . LYS A 1 122 ? -15.831 1.966 26.605 1.00 84.00 122 LYS A CA 1
ATOM 971 C C . LYS A 1 122 ? -15.919 0.809 25.598 1.00 84.00 122 LYS A C 1
ATOM 973 O O . LYS A 1 122 ? -15.401 -0.275 25.853 1.00 84.00 122 LYS A O 1
ATOM 978 N N . VAL A 1 123 ? -16.643 1.009 24.502 1.00 91.69 123 VAL A N 1
ATOM 979 C CA . VAL A 1 123 ? -16.746 0.031 23.414 1.00 91.69 123 VAL A CA 1
ATOM 980 C C . VAL A 1 123 ? -15.868 0.522 22.268 1.00 91.69 123 VAL A C 1
ATOM 982 O O . VAL A 1 123 ? -16.068 1.660 21.849 1.00 91.69 123 VAL A O 1
ATOM 985 N N . PRO A 1 124 ? -14.920 -0.291 21.772 1.00 93.75 124 PRO A N 1
ATOM 986 C CA . PRO A 1 124 ? -14.094 0.101 20.641 1.00 93.75 124 PRO A CA 1
ATOM 987 C C . PRO A 1 124 ? -14.934 0.189 19.364 1.00 93.75 124 PRO A C 1
ATOM 989 O O . PRO A 1 124 ? -15.797 -0.660 19.125 1.00 93.75 124 PRO A O 1
ATOM 992 N N . PHE A 1 125 ? -14.685 1.202 18.539 1.00 96.44 125 PHE A N 1
ATOM 993 C CA . PHE A 1 125 ? -15.386 1.400 17.262 1.00 96.44 125 PHE A CA 1
ATOM 994 C C . PHE A 1 125 ? -14.643 0.800 16.067 1.00 96.44 125 PHE A C 1
ATOM 996 O O . PHE A 1 125 ? -15.214 0.671 14.984 1.00 96.44 125 PHE A O 1
ATOM 1003 N N . PHE A 1 126 ? -13.387 0.407 16.267 1.00 97.38 126 PHE A N 1
ATOM 1004 C CA . PHE A 1 126 ? -12.570 -0.270 15.270 1.00 97.38 126 PHE A CA 1
ATOM 1005 C C . PHE A 1 126 ? -12.465 -1.777 15.560 1.00 97.38 126 PHE A C 1
ATOM 1007 O O . PHE A 1 126 ? -12.480 -2.181 16.727 1.00 97.38 126 PHE A O 1
ATOM 1014 N N . PRO A 1 127 ? -12.333 -2.616 14.517 1.00 97.75 127 PRO A N 1
ATOM 1015 C CA . PRO A 1 127 ? -12.269 -2.254 13.098 1.00 97.75 127 PRO A CA 1
ATOM 1016 C C . PRO A 1 127 ? -13.638 -1.873 12.513 1.00 97.75 127 PRO A C 1
ATOM 1018 O O . PRO A 1 127 ? -14.673 -2.355 12.968 1.00 97.75 127 PRO A O 1
ATOM 1021 N N . ILE A 1 128 ? -13.643 -1.055 11.455 1.00 98.00 128 ILE A N 1
ATOM 1022 C CA . ILE A 1 128 ? -14.870 -0.668 10.740 1.00 98.00 128 ILE A CA 1
ATOM 1023 C C . ILE A 1 128 ? -14.801 -1.019 9.253 1.00 98.00 128 ILE A C 1
ATOM 1025 O O . ILE A 1 128 ? -13.749 -0.945 8.616 1.00 98.00 128 ILE A O 1
ATOM 1029 N N . THR A 1 129 ? -15.947 -1.395 8.686 1.00 98.38 129 THR A N 1
ATOM 1030 C CA . THR A 1 129 ? -16.122 -1.617 7.248 1.00 98.38 129 THR A CA 1
ATOM 1031 C C . THR A 1 129 ? -17.234 -0.728 6.708 1.00 98.38 129 THR A C 1
ATOM 1033 O O . THR A 1 129 ? -18.347 -0.738 7.230 1.00 98.38 129 THR A O 1
ATOM 1036 N N . ILE A 1 130 ? -16.939 0.023 5.648 1.00 98.25 130 ILE A N 1
ATOM 1037 C CA . ILE A 1 130 ? -17.843 0.991 5.028 1.00 98.25 130 ILE A CA 1
ATOM 1038 C C . ILE A 1 130 ? -18.068 0.607 3.568 1.00 98.25 130 ILE A C 1
ATOM 1040 O O . ILE A 1 130 ? -17.125 0.388 2.805 1.00 98.25 130 ILE A O 1
ATOM 1044 N N . GLY A 1 131 ? -19.339 0.546 3.178 1.00 96.69 131 GLY A N 1
ATOM 1045 C CA . GLY A 1 131 ? -19.747 0.120 1.845 1.00 96.69 131 GLY A CA 1
ATOM 1046 C C . GLY A 1 131 ? -19.660 -1.394 1.644 1.00 96.69 131 GLY A C 1
ATOM 1047 O O . GLY A 1 131 ? -19.410 -2.171 2.565 1.00 96.69 131 GLY A O 1
ATOM 1048 N N . ARG A 1 132 ? -19.921 -1.819 0.408 1.00 96.25 132 ARG A N 1
ATOM 1049 C CA . ARG A 1 132 ? -19.846 -3.214 -0.041 1.00 96.25 132 ARG A CA 1
ATOM 1050 C C . ARG A 1 132 ? -19.287 -3.243 -1.457 1.00 96.25 132 ARG A C 1
ATOM 1052 O O . ARG A 1 132 ? -19.423 -2.264 -2.188 1.00 96.25 132 ARG A O 1
ATOM 1059 N N . ARG A 1 133 ? -18.692 -4.372 -1.849 1.00 94.44 133 ARG A N 1
ATOM 1060 C CA . ARG A 1 133 ? -18.237 -4.580 -3.228 1.00 94.44 133 ARG A CA 1
ATOM 1061 C C . ARG A 1 133 ? -19.416 -4.360 -4.195 1.00 94.44 133 ARG A C 1
ATOM 1063 O O . ARG A 1 133 ? -20.469 -4.962 -3.968 1.00 94.44 133 ARG A O 1
ATOM 1070 N N . PRO A 1 134 ? -19.265 -3.538 -5.248 1.00 92.69 134 PRO A N 1
ATOM 1071 C CA . PRO A 1 134 ? -20.281 -3.399 -6.284 1.00 92.69 134 PRO A CA 1
ATOM 1072 C C . PRO A 1 134 ? -20.600 -4.754 -6.929 1.00 92.69 134 PRO A C 1
ATOM 1074 O O . PRO A 1 134 ? -19.693 -5.558 -7.157 1.00 92.69 134 PRO A O 1
ATOM 1077 N N . ALA A 1 135 ? -21.875 -5.010 -7.228 1.00 85.44 135 ALA A N 1
ATOM 1078 C CA . ALA A 1 135 ? -22.253 -6.163 -8.039 1.00 85.44 135 ALA A CA 1
ATOM 1079 C C . ALA A 1 135 ? -21.701 -5.967 -9.459 1.00 85.44 135 ALA A C 1
ATOM 1081 O O . ALA A 1 135 ? -21.886 -4.903 -10.050 1.00 85.44 135 ALA A O 1
ATOM 1082 N N . SER A 1 136 ? -20.998 -6.964 -9.994 1.00 64.31 136 SER A N 1
ATOM 1083 C CA . SER A 1 136 ? -20.582 -6.965 -11.396 1.00 64.31 136 SER A CA 1
ATOM 1084 C C . SER A 1 136 ? -21.832 -6.980 -12.271 1.00 64.31 136 SER A C 1
ATOM 1086 O O . SER A 1 136 ? -22.623 -7.915 -12.181 1.00 64.31 136 SER A O 1
ATOM 1088 N N . SER A 1 137 ? -22.007 -5.974 -13.125 1.00 54.06 137 SER A N 1
ATOM 1089 C CA . SER A 1 137 ? -23.132 -5.899 -14.068 1.00 54.06 137 SER A CA 1
ATOM 1090 C C . SER A 1 137 ? -23.080 -6.950 -15.190 1.00 54.06 137 SER A C 1
ATOM 1092 O O . SER A 1 137 ? -23.910 -6.907 -16.092 1.00 54.06 137 SER A O 1
ATOM 1094 N N . ASP A 1 138 ? -22.154 -7.910 -15.138 1.00 49.69 138 ASP A N 1
ATOM 1095 C CA . ASP A 1 138 ? -22.089 -9.037 -16.066 1.00 49.69 138 ASP A CA 1
ATOM 1096 C C . ASP A 1 138 ? -22.972 -10.185 -15.571 1.00 49.69 138 ASP A C 1
ATOM 1098 O O . ASP A 1 138 ? -22.517 -11.190 -15.026 1.00 49.69 138 ASP A O 1
ATOM 1102 N N . SER A 1 139 ? -24.275 -10.028 -15.778 1.00 41.12 139 SER A N 1
ATOM 1103 C CA . SER A 1 139 ? -25.176 -11.170 -15.905 1.00 41.12 139 SER A CA 1
ATOM 1104 C C . SER A 1 139 ? -26.062 -10.931 -17.126 1.00 41.12 139 SER A C 1
ATOM 1106 O O . SER A 1 139 ? -26.816 -9.957 -17.133 1.00 41.12 139 SER A O 1
ATOM 1108 N N . PRO A 1 140 ? -25.98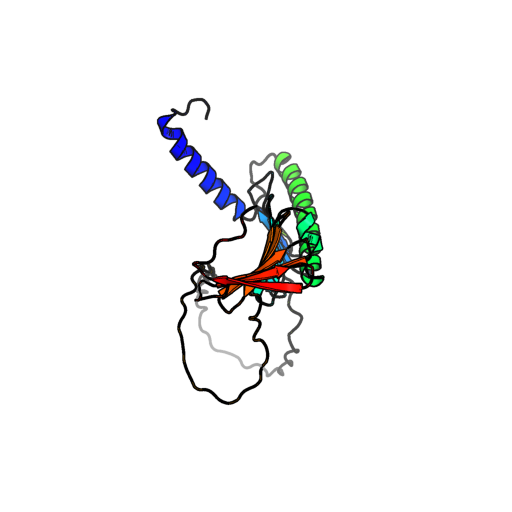5 -11.762 -18.185 1.00 46.38 140 PRO A N 1
ATOM 1109 C CA . PRO A 1 140 ? -27.039 -11.778 -19.179 1.00 46.38 140 PRO A CA 1
ATOM 1110 C C . PRO A 1 140 ? -28.296 -12.288 -18.479 1.00 46.38 140 PRO A C 1
ATOM 1112 O O . PRO A 1 140 ? -28.335 -13.407 -17.972 1.00 46.38 140 PRO A O 1
ATOM 1115 N N . SER A 1 141 ? -29.285 -11.405 -18.412 1.00 38.66 141 SER A N 1
ATOM 1116 C CA . SER A 1 141 ? -30.665 -11.620 -17.999 1.00 38.66 141 SER A CA 1
ATOM 1117 C C . SER A 1 141 ? -31.114 -13.071 -18.195 1.00 38.66 141 SER A C 1
ATOM 1119 O O . SER A 1 141 ? -31.345 -13.514 -19.322 1.00 38.66 141 SER A O 1
ATOM 1121 N N . THR A 1 142 ? -31.259 -13.820 -17.103 1.00 40.34 142 THR A N 1
ATOM 1122 C CA . THR A 1 142 ? -31.919 -15.123 -17.141 1.00 40.34 142 THR A CA 1
ATOM 1123 C C . THR A 1 142 ? -33.378 -14.890 -17.520 1.00 40.34 142 THR A C 1
ATOM 1125 O O . THR A 1 142 ? -34.105 -14.165 -16.841 1.00 40.34 142 THR A O 1
ATOM 1128 N N . VAL A 1 143 ? -33.780 -15.476 -18.644 1.00 44.28 143 VAL A N 1
ATOM 1129 C CA . VAL A 1 143 ? -35.155 -15.518 -19.151 1.00 44.28 143 VAL A CA 1
ATOM 1130 C C . VAL A 1 143 ? -36.109 -15.942 -18.018 1.00 44.28 143 VAL A C 1
ATOM 1132 O O . VAL A 1 143 ? -35.777 -16.888 -17.297 1.00 44.28 143 VAL A O 1
ATOM 1135 N N . PRO A 1 144 ? -37.285 -15.310 -17.832 1.00 43.88 144 PRO A N 1
ATOM 1136 C CA . PRO A 1 144 ? -38.261 -15.806 -16.873 1.00 43.88 144 PRO A CA 1
ATOM 1137 C C . PRO A 1 144 ? -38.816 -17.132 -17.403 1.00 43.88 144 PRO A C 1
ATOM 1139 O O . PRO A 1 144 ? -39.426 -17.170 -18.472 1.00 43.88 144 PRO A O 1
ATOM 1142 N N . ALA A 1 145 ? -38.588 -18.226 -16.679 1.00 40.22 145 ALA A N 1
ATOM 1143 C CA . ALA A 1 145 ? -39.246 -19.495 -16.965 1.00 40.22 145 ALA A CA 1
ATOM 1144 C C . ALA A 1 145 ? -40.766 -19.349 -16.737 1.00 40.22 145 ALA A C 1
ATOM 1146 O O . ALA A 1 145 ? -41.169 -18.707 -15.761 1.00 40.22 145 ALA A O 1
ATOM 1147 N N . PRO A 1 146 ? -41.618 -19.915 -17.611 1.00 44.41 146 PRO A N 1
ATOM 1148 C CA . PRO A 1 146 ? -43.057 -19.774 -17.484 1.00 44.41 146 PRO A CA 1
ATOM 1149 C C . PRO A 1 146 ? -43.573 -20.575 -16.288 1.00 44.41 146 PRO A C 1
ATOM 1151 O O . PRO A 1 146 ? -43.205 -21.727 -16.057 1.00 44.41 146 PRO A O 1
ATOM 1154 N N . SER A 1 147 ? -44.460 -19.927 -15.548 1.00 45.00 147 SER A N 1
ATOM 1155 C CA . SER A 1 147 ? -45.300 -20.477 -14.496 1.00 45.00 147 SER A CA 1
ATOM 1156 C C . SER A 1 147 ? -46.072 -21.705 -14.987 1.00 45.00 147 SER A C 1
ATOM 1158 O O . SER A 1 147 ? -46.893 -21.606 -15.897 1.00 45.00 147 SER A O 1
ATOM 1160 N N . GLN A 1 148 ? -45.869 -22.851 -14.334 1.00 39.47 148 GLN A N 1
ATOM 1161 C CA . GLN A 1 148 ? -46.818 -23.962 -14.373 1.00 39.47 148 GLN A CA 1
ATOM 1162 C C . GLN A 1 148 ? -47.385 -24.248 -12.984 1.00 39.47 148 GLN A C 1
ATOM 1164 O O . GLN A 1 148 ? -46.730 -24.096 -11.954 1.00 39.47 148 GLN A O 1
ATOM 1169 N N . GLN A 1 149 ? -48.675 -24.554 -13.020 1.00 38.69 149 GLN A N 1
ATOM 1170 C CA . GLN A 1 149 ? -49.664 -24.471 -11.962 1.00 38.69 149 GLN A CA 1
ATOM 1171 C C . GLN A 1 149 ? -49.581 -25.614 -10.935 1.00 38.69 149 GLN A C 1
ATOM 1173 O O . GLN A 1 149 ? -49.262 -26.751 -11.261 1.00 38.69 149 GLN A O 1
ATOM 1178 N N . LEU A 1 150 ? -49.938 -25.245 -9.700 1.00 37.66 150 LEU A N 1
ATOM 1179 C CA . LEU A 1 150 ? -50.673 -25.976 -8.655 1.00 37.66 150 LEU A CA 1
ATOM 1180 C C . LEU A 1 150 ? -51.058 -27.445 -8.919 1.00 37.66 150 LEU A C 1
ATOM 1182 O O . LEU A 1 150 ? -51.882 -27.696 -9.788 1.00 37.66 150 LEU A O 1
ATOM 1186 N N . HIS A 1 151 ? -50.654 -28.346 -8.011 1.00 36.66 151 HIS A N 1
ATOM 1187 C CA . HIS A 1 151 ? -51.508 -29.416 -7.463 1.00 36.66 151 HIS A CA 1
ATOM 1188 C C . HIS A 1 151 ? -51.126 -29.722 -5.989 1.00 36.66 151 HIS A C 1
ATOM 1190 O O . HIS A 1 151 ? -49.962 -29.522 -5.633 1.00 36.66 151 HIS A O 1
ATOM 1196 N N . PRO A 1 152 ? -52.081 -30.140 -5.123 1.00 46.06 152 PRO A N 1
ATOM 1197 C CA . PRO A 1 152 ? -51.928 -30.143 -3.664 1.00 46.06 152 PRO A CA 1
ATOM 1198 C C . PRO A 1 152 ? -51.644 -31.529 -3.042 1.00 46.06 152 PRO A C 1
ATOM 1200 O O . PRO A 1 152 ? -51.864 -32.561 -3.666 1.00 46.06 152 PRO A O 1
ATOM 1203 N N . ASP A 1 153 ? -51.239 -31.477 -1.767 1.00 35.75 153 ASP A N 1
ATOM 1204 C CA . ASP A 1 153 ? -51.192 -32.524 -0.729 1.00 35.75 153 ASP A CA 1
ATOM 1205 C C . ASP A 1 153 ? -50.185 -33.686 -0.833 1.00 35.75 153 ASP A C 1
ATOM 1207 O O . ASP A 1 153 ? -50.374 -34.656 -1.556 1.00 35.75 153 ASP A O 1
ATOM 1211 N N . ALA A 1 154 ? -49.177 -33.654 0.053 1.00 32.91 154 ALA A N 1
ATOM 1212 C CA . ALA A 1 154 ? -49.021 -34.646 1.129 1.00 32.91 154 ALA A CA 1
ATOM 1213 C C . ALA A 1 154 ? -47.911 -34.220 2.113 1.00 32.91 154 ALA A C 1
ATOM 1215 O O . ALA A 1 154 ? -46.827 -33.784 1.730 1.00 32.91 154 ALA A O 1
ATOM 1216 N N . ALA A 1 155 ? -48.212 -34.341 3.405 1.00 42.72 155 ALA A N 1
ATOM 1217 C CA . ALA A 1 155 ? -47.426 -33.865 4.536 1.00 42.72 155 ALA A CA 1
ATOM 1218 C C . ALA A 1 155 ? -46.077 -34.585 4.740 1.00 42.72 155 ALA A C 1
ATOM 1220 O O . ALA A 1 155 ? -45.984 -35.811 4.680 1.00 42.72 155 ALA A O 1
ATOM 1221 N N . SER A 1 156 ? -45.042 -33.822 5.107 1.00 41.59 156 SER A N 1
ATOM 1222 C CA . SER A 1 156 ? -43.861 -34.300 5.846 1.00 41.59 156 SER A CA 1
ATOM 1223 C C . SER A 1 156 ? -43.230 -33.141 6.641 1.00 41.59 156 SER A C 1
ATOM 1225 O O . SER A 1 156 ? -43.242 -32.007 6.160 1.00 41.59 156 SER A O 1
ATOM 1227 N N . PRO A 1 157 ? -42.725 -33.375 7.869 1.00 48.56 157 PRO A N 1
ATOM 1228 C CA . PRO A 1 157 ? -42.313 -32.304 8.780 1.00 48.56 157 PRO A CA 1
ATOM 1229 C C . PRO A 1 157 ? -40.981 -31.648 8.362 1.00 48.56 157 PRO A C 1
ATOM 1231 O O . PRO A 1 157 ? -40.148 -32.298 7.722 1.00 48.56 157 PRO A O 1
ATOM 1234 N N . PRO A 1 158 ? -40.733 -30.375 8.737 1.00 43.84 158 PRO A N 1
ATOM 1235 C CA . PRO A 1 158 ? -39.537 -29.658 8.320 1.00 43.84 158 PRO A CA 1
ATOM 1236 C C . PRO A 1 158 ? -38.314 -30.157 9.097 1.00 43.84 158 PRO A C 1
ATOM 1238 O O . PRO A 1 158 ? -38.271 -30.137 10.328 1.00 43.84 158 PRO A O 1
ATOM 1241 N N . LYS A 1 159 ? -37.289 -30.593 8.363 1.00 45.00 159 LYS A N 1
ATOM 1242 C CA . LYS A 1 159 ? -35.951 -30.862 8.902 1.00 45.00 159 LYS A CA 1
ATOM 1243 C C . LYS A 1 159 ? -35.308 -29.512 9.283 1.00 45.00 159 LYS A C 1
ATOM 1245 O O . LYS A 1 159 ? -35.392 -28.582 8.479 1.00 45.00 159 LYS A O 1
ATOM 1250 N N . PRO A 1 160 ? -34.683 -29.364 10.465 1.00 43.50 160 PRO A N 1
ATOM 1251 C CA . PRO A 1 160 ? -34.040 -28.108 10.850 1.00 43.50 160 PRO A CA 1
ATOM 1252 C C . PRO A 1 160 ? -32.899 -27.763 9.877 1.00 43.50 160 PRO A C 1
ATOM 1254 O O . PRO A 1 160 ? -32.229 -28.681 9.388 1.00 43.50 160 PRO A O 1
ATOM 1257 N N . PRO A 1 161 ? -32.649 -26.472 9.585 1.00 42.09 161 PRO A N 1
ATOM 1258 C CA . PRO A 1 161 ? -31.567 -26.082 8.695 1.00 42.09 161 PRO A CA 1
ATOM 1259 C C . PRO A 1 161 ? -30.238 -26.485 9.334 1.00 42.09 161 PRO A C 1
ATOM 1261 O O . PRO A 1 161 ? -29.854 -25.975 10.387 1.00 42.09 161 PRO A O 1
ATOM 1264 N N . GLN A 1 162 ? -29.530 -27.419 8.699 1.00 36.56 162 GLN A N 1
ATOM 1265 C CA . GLN A 1 162 ? -28.132 -27.663 9.019 1.00 36.56 162 GLN A CA 1
ATOM 1266 C C . GLN A 1 162 ? -27.344 -26.440 8.561 1.00 36.56 162 GLN A C 1
ATOM 1268 O O . GLN A 1 162 ? -27.040 -26.278 7.382 1.00 36.56 162 GLN A O 1
ATOM 1273 N N . ILE A 1 163 ? -27.052 -25.553 9.509 1.00 41.72 163 ILE A N 1
ATOM 1274 C CA . ILE A 1 163 ? -26.069 -24.491 9.342 1.00 41.72 163 ILE A CA 1
ATOM 1275 C C . ILE A 1 163 ? -24.716 -25.193 9.234 1.00 41.72 163 ILE A C 1
ATOM 1277 O O . ILE A 1 163 ? -24.071 -25.494 10.235 1.00 41.72 163 ILE A O 1
ATOM 1281 N N . THR A 1 164 ? -24.301 -25.508 8.013 1.00 38.22 164 THR A N 1
ATOM 1282 C CA . THR A 1 164 ? -22.899 -25.793 7.734 1.00 38.22 164 THR A CA 1
ATOM 1283 C C . THR A 1 164 ? -22.168 -24.454 7.769 1.00 38.22 164 THR A C 1
ATOM 1285 O O . THR A 1 164 ? -22.484 -23.588 6.948 1.00 38.22 164 THR A O 1
ATOM 1288 N N . PRO A 1 165 ? -21.220 -24.220 8.692 1.00 33.47 165 PRO A N 1
ATOM 1289 C CA . PRO A 1 165 ? -20.366 -23.054 8.590 1.00 33.47 165 PRO A CA 1
ATOM 1290 C C . PRO A 1 165 ? -19.501 -23.248 7.345 1.00 33.47 165 PRO A C 1
ATOM 1292 O O . PRO A 1 165 ? -18.568 -24.050 7.337 1.00 33.47 165 PRO A O 1
ATOM 1295 N N . SER A 1 166 ? -19.839 -22.543 6.267 1.00 42.38 166 SER A N 1
ATOM 1296 C CA . SER A 1 166 ? -18.944 -22.388 5.130 1.00 42.38 166 SER A CA 1
ATOM 1297 C C . SER A 1 166 ? -17.710 -21.661 5.641 1.00 42.38 166 SER A C 1
ATOM 1299 O O . SER A 1 166 ? -17.721 -20.442 5.815 1.00 42.38 166 SER A O 1
ATOM 1301 N N . MET A 1 167 ? -16.654 -22.418 5.939 1.00 34.38 167 MET A N 1
ATOM 1302 C CA . MET A 1 167 ? -15.334 -21.842 6.110 1.00 34.38 167 MET A CA 1
ATOM 1303 C C . MET A 1 167 ? -14.984 -21.162 4.793 1.00 34.38 167 MET A C 1
ATOM 1305 O O . MET A 1 167 ? -14.731 -21.816 3.784 1.00 34.38 167 MET A O 1
ATOM 1309 N N . ILE A 1 168 ? -14.994 -19.835 4.808 1.00 40.72 168 ILE A N 1
ATOM 1310 C CA . ILE A 1 168 ? -14.221 -19.046 3.865 1.00 40.72 168 ILE A CA 1
ATOM 1311 C C . ILE A 1 168 ? -12.776 -19.544 3.956 1.00 40.72 168 ILE A C 1
ATOM 1313 O O . ILE A 1 168 ? -12.096 -19.332 4.959 1.00 40.72 168 ILE A O 1
ATOM 1317 N N . SER A 1 169 ? -12.315 -20.282 2.946 1.00 30.25 169 SER A N 1
ATOM 1318 C CA . SER A 1 169 ? -10.898 -20.599 2.847 1.00 30.25 169 SER A CA 1
ATOM 1319 C C . SER A 1 169 ? -10.168 -19.275 2.659 1.00 30.25 169 SER A C 1
ATOM 1321 O O . SER A 1 169 ? -10.333 -18.603 1.639 1.00 30.25 169 SER A O 1
ATOM 1323 N N . TYR A 1 170 ? -9.383 -18.883 3.655 1.00 42.19 170 TYR A N 1
ATOM 1324 C CA . TYR A 1 170 ? -8.312 -17.933 3.427 1.00 42.19 170 TYR A CA 1
ATOM 1325 C C . TYR A 1 170 ? -7.346 -18.601 2.451 1.00 42.19 170 TYR A C 1
ATOM 1327 O O . TYR A 1 170 ? -6.652 -19.547 2.818 1.00 42.19 170 TYR A O 1
ATOM 1335 N N . ASP A 1 171 ? -7.321 -18.122 1.209 1.00 40.38 171 ASP A N 1
ATOM 1336 C CA . ASP A 1 171 ? -6.175 -18.311 0.326 1.00 40.38 171 ASP A CA 1
ATOM 1337 C C . ASP A 1 171 ? -5.043 -17.439 0.884 1.00 40.38 171 ASP A C 1
ATOM 1339 O O . ASP A 1 171 ? -4.812 -16.296 0.480 1.00 40.38 171 ASP A O 1
ATOM 1343 N N . GLY A 1 172 ? -4.412 -17.952 1.941 1.00 40.09 172 GLY A N 1
ATOM 1344 C CA . GLY A 1 172 ? -3.073 -17.550 2.313 1.00 40.09 172 GLY A CA 1
ATOM 1345 C C . GLY A 1 172 ? -2.167 -18.016 1.189 1.00 40.09 172 GLY A C 1
ATOM 1346 O O . GLY A 1 172 ? -1.708 -19.151 1.201 1.00 40.09 172 GLY A O 1
ATOM 1347 N N . SER A 1 173 ? -1.961 -17.157 0.192 1.00 43.41 173 SER A N 1
ATOM 1348 C CA . SER A 1 173 ? -0.940 -17.387 -0.823 1.00 43.41 173 SER A CA 1
ATOM 1349 C C . SER A 1 173 ? 0.426 -17.362 -0.143 1.00 43.41 173 SER A C 1
ATOM 1351 O O . SER A 1 173 ? 1.049 -16.312 0.032 1.00 43.41 173 SER A O 1
ATOM 1353 N N . ASP A 1 174 ? 0.860 -18.552 0.255 1.00 35.75 174 ASP A N 1
ATOM 1354 C CA . ASP A 1 174 ? 2.224 -18.864 0.619 1.00 35.75 174 ASP A CA 1
ATOM 1355 C C . ASP A 1 174 ? 3.117 -18.624 -0.599 1.00 35.75 174 ASP A C 1
ATOM 1357 O O . ASP A 1 174 ? 2.974 -19.220 -1.669 1.00 35.75 174 ASP A O 1
ATOM 1361 N N . PHE A 1 175 ? 4.064 -17.706 -0.438 1.00 52.47 175 PHE A N 1
ATOM 1362 C CA . PHE A 1 175 ? 5.100 -17.440 -1.421 1.00 52.47 175 PHE A CA 1
ATOM 1363 C C . PHE A 1 175 ? 6.068 -18.631 -1.470 1.00 52.47 175 PHE A C 1
ATOM 1365 O O . PHE A 1 175 ? 7.021 -18.689 -0.699 1.00 52.47 175 PHE A O 1
ATOM 1372 N N . THR A 1 176 ? 5.861 -19.576 -2.389 1.00 38.34 176 THR A N 1
ATOM 1373 C CA . THR A 1 176 ? 6.897 -20.545 -2.792 1.00 38.34 176 THR A CA 1
ATOM 1374 C C . THR A 1 176 ? 6.820 -20.845 -4.288 1.00 38.34 176 THR A C 1
ATOM 1376 O O . THR A 1 176 ? 5.893 -21.477 -4.780 1.00 38.34 176 THR A O 1
ATOM 1379 N N . THR A 1 177 ? 7.827 -20.395 -5.039 1.00 37.44 177 THR A N 1
ATOM 1380 C CA . THR A 1 177 ? 8.032 -20.765 -6.445 1.00 37.44 177 THR A CA 1
ATOM 1381 C C . THR A 1 177 ? 8.911 -22.012 -6.508 1.00 37.44 177 THR A C 1
ATOM 1383 O O . THR A 1 177 ? 10.132 -21.909 -6.394 1.00 37.44 177 THR A O 1
ATOM 1386 N N . ALA A 1 178 ? 8.307 -23.187 -6.686 1.00 32.88 178 ALA A N 1
ATOM 1387 C CA . ALA A 1 178 ? 9.024 -24.399 -7.071 1.00 32.88 178 ALA A CA 1
ATOM 1388 C C . ALA A 1 178 ? 8.837 -24.642 -8.575 1.00 32.88 178 ALA A C 1
ATOM 1390 O O . ALA A 1 178 ? 7.733 -24.888 -9.060 1.00 32.88 178 ALA A O 1
ATOM 1391 N N . SER A 1 179 ? 9.939 -24.532 -9.312 1.00 42.19 179 SER A N 1
ATOM 1392 C CA . SER A 1 179 ? 10.038 -24.769 -10.749 1.00 42.19 179 SER A CA 1
ATOM 1393 C C . SER A 1 179 ? 9.859 -26.252 -11.076 1.00 42.19 179 SER A C 1
ATOM 1395 O O . SER A 1 179 ? 10.588 -27.089 -10.547 1.00 42.19 179 SER A O 1
ATOM 1397 N N . LEU A 1 180 ? 8.968 -26.585 -12.014 1.00 32.56 180 LEU A N 1
ATOM 1398 C CA . LEU A 1 180 ? 8.958 -27.896 -12.664 1.00 32.56 180 LEU A CA 1
ATOM 1399 C C . LEU A 1 180 ? 8.961 -27.736 -14.186 1.00 32.56 180 LEU A C 1
ATOM 1401 O O . LEU A 1 180 ? 8.013 -27.253 -14.801 1.00 32.56 180 LEU A O 1
ATOM 1405 N N . ASN A 1 181 ? 10.079 -28.166 -14.766 1.00 42.44 181 ASN A N 1
ATOM 1406 C CA . ASN A 1 181 ? 10.337 -28.274 -16.194 1.00 42.44 181 ASN A CA 1
ATOM 1407 C C . ASN A 1 181 ? 9.371 -29.252 -16.875 1.00 42.44 181 ASN A C 1
ATOM 1409 O O . ASN A 1 181 ? 9.209 -30.384 -16.417 1.00 42.44 181 ASN A O 1
ATOM 1413 N N . LYS A 1 182 ? 8.871 -28.886 -18.059 1.00 32.28 182 LYS A N 1
ATOM 1414 C CA . LYS A 1 182 ? 8.456 -29.849 -19.090 1.00 32.28 182 LYS A CA 1
ATOM 1415 C C . LYS A 1 182 ? 9.032 -29.432 -20.445 1.00 32.28 182 LYS A C 1
ATOM 1417 O O . LYS A 1 182 ? 8.809 -28.322 -20.911 1.00 32.28 182 LYS A O 1
ATOM 1422 N N . LYS A 1 183 ? 9.817 -30.339 -21.033 1.00 30.80 183 LYS A N 1
ATOM 1423 C CA . LYS A 1 183 ? 10.433 -30.249 -22.368 1.00 30.80 183 LYS A CA 1
ATOM 1424 C C . LYS A 1 183 ? 9.438 -30.671 -23.454 1.00 30.80 183 LYS A C 1
ATOM 1426 O O . LYS A 1 183 ? 8.712 -31.632 -23.215 1.00 30.80 183 LYS A O 1
ATOM 1431 N N . CYS A 1 184 ? 9.515 -30.052 -24.640 1.00 26.94 184 CYS A N 1
ATOM 1432 C CA . CYS A 1 184 ? 9.303 -30.655 -25.976 1.00 26.94 184 CYS A CA 1
ATOM 1433 C C . CYS A 1 184 ? 9.728 -29.671 -27.115 1.00 26.94 184 CYS A C 1
ATOM 1435 O O . CYS A 1 184 ? 10.006 -28.518 -26.796 1.00 26.94 184 CYS A O 1
ATOM 1437 N N . PRO A 1 185 ? 9.904 -30.129 -28.381 1.00 30.20 185 PRO A N 1
ATOM 1438 C CA . PRO A 1 185 ? 11.130 -29.965 -29.199 1.00 30.20 185 PRO A CA 1
ATOM 1439 C C . PRO A 1 185 ? 11.108 -28.807 -30.238 1.00 30.20 185 PRO A C 1
ATOM 1441 O O . PRO A 1 185 ? 10.108 -28.097 -30.323 1.00 30.20 185 PRO A O 1
ATOM 1444 N N . PRO A 1 186 ? 12.205 -28.571 -31.006 1.00 38.31 186 PRO A N 1
ATOM 1445 C CA . PRO A 1 186 ? 12.462 -27.289 -31.663 1.00 38.31 186 PRO A CA 1
ATOM 1446 C C . PRO A 1 186 ? 12.041 -27.273 -33.137 1.00 38.31 186 PRO A C 1
ATOM 1448 O O . PRO A 1 186 ? 12.244 -28.254 -33.854 1.00 38.31 186 PRO A O 1
ATOM 1451 N N . THR A 1 187 ? 11.556 -26.135 -33.644 1.00 27.50 187 THR A N 1
ATOM 1452 C CA . THR A 1 187 ? 11.603 -25.854 -35.088 1.00 27.50 187 THR A CA 1
ATOM 1453 C C . THR A 1 187 ? 11.692 -24.351 -35.376 1.00 27.50 187 THR A C 1
ATOM 1455 O O . THR A 1 187 ? 10.820 -23.585 -34.994 1.00 27.50 187 THR A O 1
ATOM 1458 N N . GLN A 1 188 ? 12.761 -24.023 -36.107 1.00 30.58 188 GLN A N 1
ATOM 1459 C CA . GLN A 1 188 ? 13.008 -22.884 -36.998 1.00 30.58 188 GLN A CA 1
ATOM 1460 C C . GLN A 1 188 ? 13.279 -21.474 -36.444 1.00 30.58 188 GLN A C 1
ATOM 1462 O O . GLN A 1 188 ? 12.603 -20.926 -35.585 1.00 30.58 188 GLN A O 1
ATOM 1467 N N . GLN A 1 189 ? 14.373 -20.949 -36.998 1.00 36.78 189 GLN A N 1
ATOM 1468 C CA . GLN A 1 189 ? 15.069 -19.702 -36.736 1.00 36.78 189 GLN A CA 1
ATOM 1469 C C . GLN A 1 189 ? 14.211 -18.475 -37.047 1.00 36.78 189 GLN A C 1
ATOM 1471 O O . GLN A 1 189 ? 13.811 -18.277 -38.188 1.00 36.78 189 GLN A O 1
ATOM 1476 N N . GLU A 1 190 ? 14.103 -17.583 -36.070 1.00 26.89 190 GLU A N 1
ATOM 1477 C CA . GLU A 1 190 ? 14.023 -16.148 -36.316 1.00 26.89 190 GLU A CA 1
ATOM 1478 C C . GLU A 1 190 ? 14.842 -15.439 -35.235 1.00 26.89 190 GLU A C 1
ATOM 1480 O O . GLU A 1 190 ? 14.672 -15.672 -34.036 1.00 26.89 190 GLU A O 1
ATOM 1485 N N . VAL A 1 191 ? 15.803 -14.622 -35.668 1.00 30.14 191 VAL A N 1
ATOM 1486 C CA . VAL A 1 191 ? 16.653 -13.800 -34.802 1.00 30.14 191 VAL A CA 1
ATOM 1487 C C . VAL A 1 191 ? 15.803 -12.638 -34.296 1.00 30.14 191 VAL A C 1
ATOM 1489 O O . VAL A 1 191 ? 15.865 -11.526 -34.805 1.00 30.14 191 VAL A O 1
ATOM 1492 N N . VAL A 1 192 ? 14.982 -12.908 -33.289 1.00 31.17 192 VAL A N 1
ATOM 1493 C CA . VAL A 1 192 ? 14.404 -11.880 -32.430 1.00 31.17 192 VAL A CA 1
ATOM 1494 C C . VAL A 1 192 ? 15.129 -12.007 -31.104 1.00 31.17 192 VAL A C 1
ATOM 1496 O O . VAL A 1 192 ? 15.116 -13.066 -30.478 1.00 31.17 192 VAL A O 1
ATOM 1499 N N . GLN A 1 193 ? 15.827 -10.942 -30.708 1.00 37.38 193 GLN A N 1
ATOM 1500 C CA . GLN A 1 193 ? 16.392 -10.814 -29.371 1.00 37.38 193 GLN A CA 1
ATOM 1501 C C . GLN A 1 193 ? 15.260 -11.077 -28.377 1.00 37.38 193 GLN A C 1
ATOM 1503 O O . GLN A 1 193 ? 14.361 -10.255 -28.218 1.00 37.38 193 GLN A O 1
ATOM 1508 N N . ASN A 1 194 ? 15.264 -12.266 -27.778 1.00 37.97 194 ASN A N 1
ATOM 1509 C CA . ASN A 1 194 ? 14.265 -12.698 -26.819 1.00 37.97 194 ASN A CA 1
ATOM 1510 C C . ASN A 1 194 ? 14.531 -11.940 -25.516 1.00 37.97 194 ASN A C 1
ATOM 1512 O O . ASN A 1 194 ? 15.139 -12.465 -24.587 1.00 37.97 194 ASN A O 1
ATOM 1516 N N . THR A 1 195 ? 14.164 -10.661 -25.486 1.00 49.59 195 THR A N 1
ATOM 1517 C CA . THR A 1 195 ? 14.131 -9.890 -24.255 1.00 49.59 195 THR A CA 1
ATOM 1518 C C . THR A 1 195 ? 13.013 -10.504 -23.424 1.00 49.59 195 THR A C 1
ATOM 1520 O O . THR A 1 195 ? 11.837 -10.466 -23.790 1.00 49.59 195 THR A O 1
ATOM 1523 N N . GLY A 1 196 ? 13.385 -11.192 -22.342 1.00 62.62 196 GLY A N 1
ATOM 1524 C CA . GLY A 1 196 ? 12.412 -11.796 -21.438 1.00 62.62 196 GLY A CA 1
ATOM 1525 C C . GLY A 1 196 ? 11.348 -10.775 -21.014 1.00 62.62 196 GLY A C 1
ATOM 1526 O O . GLY A 1 196 ? 11.562 -9.564 -21.033 1.00 62.62 196 GLY A O 1
ATOM 1527 N N . LYS A 1 197 ? 10.159 -11.230 -20.620 1.00 81.44 197 LYS A N 1
ATOM 1528 C CA . LYS A 1 197 ? 9.146 -10.296 -20.112 1.00 81.44 197 LYS A CA 1
ATOM 1529 C C . LYS A 1 197 ? 9.584 -9.805 -18.731 1.00 81.44 197 LYS A C 1
ATOM 1531 O O . LYS A 1 197 ? 9.991 -10.609 -17.896 1.00 81.44 197 LYS A O 1
ATOM 1536 N N . VAL A 1 198 ? 9.517 -8.499 -18.473 1.00 84.19 198 VAL A N 1
ATOM 1537 C CA . VAL A 1 198 ? 9.847 -7.944 -17.149 1.00 84.19 198 VAL A CA 1
ATOM 1538 C C . VAL A 1 198 ? 8.771 -8.347 -16.142 1.00 84.19 198 VAL A C 1
ATOM 1540 O O . VAL A 1 198 ? 7.594 -8.058 -16.348 1.00 84.19 198 VAL A O 1
ATOM 1543 N N . VAL A 1 199 ? 9.185 -8.972 -15.040 1.00 86.50 199 VAL A N 1
ATOM 1544 C CA . VAL A 1 199 ? 8.297 -9.470 -13.975 1.00 86.50 199 VAL A CA 1
ATOM 1545 C C . VAL A 1 199 ? 8.248 -8.499 -12.797 1.00 86.50 199 VAL A C 1
ATOM 1547 O O . VAL A 1 199 ? 7.179 -8.194 -12.262 1.00 86.50 199 VAL A O 1
ATOM 1550 N N . LYS A 1 200 ? 9.412 -7.997 -12.382 1.00 89.19 200 LYS A N 1
ATOM 1551 C CA . LYS A 1 200 ? 9.554 -7.136 -11.207 1.00 89.19 200 LYS A CA 1
ATOM 1552 C C . LYS A 1 200 ? 10.508 -5.998 -11.511 1.00 89.19 200 LYS A C 1
ATOM 1554 O O . LYS A 1 200 ? 11.599 -6.248 -12.009 1.00 89.19 200 LYS A O 1
ATOM 1559 N N . SER A 1 201 ? 10.128 -4.786 -11.137 1.00 91.62 201 SER A N 1
ATOM 1560 C CA . SER A 1 201 ? 10.970 -3.600 -11.257 1.00 91.62 201 SER A CA 1
ATOM 1561 C C . SER A 1 201 ? 11.028 -2.844 -9.932 1.00 91.62 201 SER A C 1
ATOM 1563 O O . SER A 1 201 ? 10.035 -2.744 -9.211 1.00 91.62 201 SER A O 1
ATOM 1565 N N . ILE A 1 202 ? 12.195 -2.309 -9.594 1.00 92.12 202 ILE A N 1
ATOM 1566 C CA . ILE A 1 202 ? 12.404 -1.455 -8.427 1.00 92.12 202 ILE A CA 1
ATOM 1567 C C . ILE A 1 202 ? 13.163 -0.199 -8.837 1.00 92.12 202 ILE A C 1
ATOM 1569 O O . ILE A 1 202 ? 14.170 -0.283 -9.538 1.00 92.12 202 ILE A O 1
ATOM 1573 N N . PHE A 1 203 ? 12.683 0.957 -8.389 1.00 90.75 203 PHE A N 1
ATOM 1574 C CA . PHE A 1 203 ? 13.409 2.210 -8.531 1.00 90.75 203 PHE A CA 1
ATOM 1575 C C . PHE A 1 203 ? 14.320 2.429 -7.324 1.00 90.75 203 PHE A C 1
ATOM 1577 O O . PHE A 1 203 ? 13.872 2.385 -6.172 1.00 90.75 203 PHE A O 1
ATOM 1584 N N . VAL A 1 204 ? 15.596 2.682 -7.598 1.00 89.00 204 VAL A N 1
ATOM 1585 C CA . VAL A 1 204 ? 16.617 2.987 -6.599 1.00 89.00 204 VAL A CA 1
ATOM 1586 C C . VAL A 1 204 ? 17.076 4.434 -6.806 1.00 89.00 204 VAL A C 1
ATOM 1588 O O . VAL A 1 204 ? 17.635 4.740 -7.863 1.00 89.00 204 VAL A O 1
ATOM 1591 N N . PRO A 1 205 ? 16.874 5.331 -5.820 1.00 84.38 205 PRO A N 1
ATOM 1592 C CA . PRO A 1 205 ? 17.323 6.718 -5.913 1.00 84.38 205 PRO A CA 1
ATOM 1593 C C . PRO A 1 205 ? 18.809 6.823 -6.276 1.00 84.38 205 PRO A C 1
ATOM 1595 O O . PRO A 1 205 ? 19.620 6.033 -5.797 1.00 84.38 205 PRO A O 1
ATOM 1598 N N . ASN A 1 206 ? 19.155 7.798 -7.121 1.00 85.62 206 ASN A N 1
ATOM 1599 C CA . ASN A 1 206 ? 20.500 8.051 -7.668 1.00 85.62 206 ASN A CA 1
ATOM 1600 C C . ASN A 1 206 ? 21.082 6.956 -8.578 1.00 85.62 206 ASN A C 1
ATOM 1602 O O . ASN A 1 206 ? 22.038 7.233 -9.290 1.00 85.62 206 ASN A O 1
ATOM 1606 N N . VAL A 1 207 ? 20.491 5.760 -8.614 1.00 88.44 207 VAL A N 1
ATOM 1607 C CA . VAL A 1 207 ? 20.909 4.674 -9.507 1.00 88.44 207 VAL A CA 1
ATOM 1608 C C . VAL A 1 207 ? 20.002 4.631 -10.731 1.00 88.44 207 VAL A C 1
ATOM 1610 O O . VAL A 1 207 ? 20.474 4.906 -11.825 1.00 88.44 207 VAL A O 1
ATOM 1613 N N . GLY A 1 208 ? 18.711 4.340 -10.549 1.00 89.12 208 GLY A N 1
ATOM 1614 C CA . GLY A 1 208 ? 17.741 4.156 -11.629 1.00 89.12 208 GLY A CA 1
ATOM 1615 C C . GLY A 1 208 ? 16.852 2.926 -11.426 1.00 89.12 208 GLY A C 1
ATOM 1616 O O . GLY A 1 208 ? 16.553 2.544 -10.291 1.00 89.12 208 GLY A O 1
ATOM 1617 N N . TRP A 1 209 ? 16.398 2.309 -12.517 1.00 91.88 209 TRP A N 1
ATOM 1618 C CA . TRP A 1 209 ? 15.502 1.149 -12.488 1.00 91.88 209 TRP A CA 1
ATOM 1619 C C . TRP A 1 209 ? 16.275 -0.163 -12.535 1.00 91.88 209 TRP A C 1
ATOM 1621 O O . TRP A 1 209 ? 17.022 -0.399 -13.474 1.00 91.88 209 TRP A O 1
ATOM 1631 N N . ALA A 1 210 ? 16.025 -1.062 -11.586 1.00 93.38 210 ALA A N 1
ATOM 1632 C CA . ALA A 1 210 ? 16.452 -2.455 -11.670 1.00 93.38 210 ALA A CA 1
ATOM 1633 C C . ALA A 1 210 ? 15.242 -3.349 -11.968 1.00 93.38 210 ALA A C 1
ATOM 1635 O O . ALA A 1 210 ? 14.252 -3.334 -11.236 1.00 93.38 210 ALA A O 1
ATOM 1636 N N . SER A 1 211 ? 15.318 -4.126 -13.043 1.00 93.44 211 SER A N 1
ATOM 1637 C CA . SER A 1 211 ? 14.244 -4.960 -13.576 1.00 93.44 211 SER A CA 1
ATOM 1638 C C . SER A 1 211 ? 14.692 -6.411 -13.697 1.00 93.44 211 SER A C 1
ATOM 1640 O O . SER A 1 211 ? 15.739 -6.703 -14.262 1.00 93.44 211 SER A O 1
ATOM 1642 N N . GLN A 1 212 ? 13.877 -7.329 -13.192 1.00 91.69 212 GLN A N 1
ATOM 1643 C CA . GLN A 1 212 ? 14.072 -8.764 -13.334 1.00 91.69 212 GLN A CA 1
ATOM 1644 C C . GLN A 1 212 ? 13.169 -9.305 -14.441 1.00 91.69 212 GLN A C 1
ATOM 1646 O O . GLN A 1 212 ? 11.961 -9.044 -14.463 1.00 91.69 212 GLN A O 1
ATOM 1651 N N . LEU A 1 213 ? 13.763 -10.076 -15.342 1.00 89.25 213 LEU A N 1
ATOM 1652 C CA . LEU A 1 213 ? 13.111 -10.697 -16.490 1.00 89.25 213 LEU A CA 1
ATOM 1653 C C . LEU A 1 213 ? 12.651 -12.122 -16.138 1.00 89.25 213 LEU A C 1
ATOM 1655 O O . LEU A 1 213 ? 13.182 -12.753 -15.223 1.00 89.25 213 LEU A O 1
ATOM 1659 N N . THR A 1 214 ? 11.690 -12.668 -16.886 1.00 85.56 214 THR A N 1
ATOM 1660 C CA . THR A 1 214 ? 11.229 -14.066 -16.735 1.00 85.56 214 THR A CA 1
ATOM 1661 C C . THR A 1 214 ? 12.339 -15.095 -16.952 1.00 85.56 214 THR A C 1
ATOM 1663 O O . THR A 1 214 ? 12.251 -16.204 -16.439 1.00 85.56 214 THR A O 1
ATOM 1666 N N . SER A 1 215 ? 13.375 -14.733 -17.711 1.00 84.19 215 SER A N 1
ATOM 1667 C CA . SER A 1 215 ? 14.589 -15.527 -17.937 1.00 84.19 215 SER A CA 1
ATOM 1668 C C . SER A 1 215 ? 15.493 -15.617 -16.698 1.00 84.19 215 SER A C 1
ATOM 1670 O O . SER A 1 215 ? 16.427 -16.412 -16.685 1.00 84.19 215 SER A O 1
ATOM 1672 N N . GLY A 1 216 ? 15.233 -14.814 -15.659 1.00 83.25 216 GLY A N 1
ATOM 1673 C CA . GLY A 1 216 ? 16.095 -14.657 -14.485 1.00 83.25 216 GLY A CA 1
ATOM 1674 C C . GLY A 1 216 ? 17.163 -13.572 -14.646 1.00 83.25 216 GLY A C 1
ATOM 1675 O O . GLY A 1 216 ? 17.862 -13.268 -13.684 1.00 83.25 216 GLY A O 1
ATOM 1676 N N . GLU A 1 217 ? 17.284 -12.982 -15.836 1.00 88.31 217 GLU A N 1
ATOM 1677 C CA . GLU A 1 217 ? 18.218 -11.891 -16.117 1.00 88.31 217 GLU A CA 1
ATOM 1678 C C . GLU A 1 217 ? 17.831 -10.626 -15.339 1.00 88.31 217 GLU A C 1
ATOM 1680 O O . GLU A 1 217 ? 16.645 -10.341 -15.124 1.00 88.31 217 GLU A O 1
ATOM 1685 N N . VAL A 1 218 ? 18.840 -9.857 -14.929 1.00 90.12 218 VAL A N 1
ATOM 1686 C CA . VAL A 1 218 ? 18.659 -8.581 -14.229 1.00 90.12 218 VAL A CA 1
ATOM 1687 C C . VAL A 1 218 ? 19.172 -7.458 -15.116 1.00 90.12 218 VAL A C 1
ATOM 1689 O O . VAL A 1 218 ? 20.338 -7.443 -15.502 1.00 90.12 218 VAL A O 1
ATOM 1692 N N . TRP A 1 219 ? 18.296 -6.506 -15.416 1.00 92.38 219 TRP A N 1
ATOM 1693 C CA . TRP A 1 219 ? 18.594 -5.324 -16.211 1.00 92.38 219 TRP A CA 1
ATOM 1694 C C . TRP A 1 219 ? 18.501 -4.071 -15.344 1.00 92.38 219 TRP A C 1
ATOM 1696 O O . TRP A 1 219 ? 17.471 -3.820 -14.721 1.00 92.38 219 TRP A O 1
ATOM 1706 N N . VAL A 1 220 ? 19.574 -3.291 -15.296 1.00 93.44 220 VAL A N 1
ATOM 1707 C CA . VAL A 1 220 ? 19.637 -1.996 -14.623 1.00 93.44 220 VAL A CA 1
ATOM 1708 C C . VAL A 1 220 ? 19.704 -0.906 -15.682 1.00 93.44 220 VAL A C 1
ATOM 1710 O O . VAL A 1 220 ? 20.596 -0.916 -16.524 1.00 93.44 220 VAL A O 1
ATOM 1713 N N . GLN A 1 221 ? 18.771 0.034 -15.629 1.00 92.31 221 GLN A N 1
ATOM 1714 C CA . GLN A 1 221 ? 18.790 1.261 -16.411 1.00 92.31 221 GLN A CA 1
ATOM 1715 C C . GLN A 1 221 ? 19.151 2.407 -15.474 1.00 92.31 221 GLN A C 1
ATOM 1717 O O . GLN A 1 221 ? 18.377 2.731 -14.568 1.00 92.31 221 GLN A O 1
ATOM 1722 N N . PHE A 1 222 ? 20.326 2.996 -15.679 1.00 91.88 222 PHE A N 1
ATOM 1723 C CA . PHE A 1 222 ? 20.810 4.089 -14.854 1.00 91.88 222 PHE A CA 1
ATOM 1724 C C . PHE A 1 222 ? 20.171 5.423 -15.251 1.00 91.88 222 PHE A C 1
ATOM 1726 O O . PHE A 1 222 ? 19.709 5.610 -16.378 1.00 91.88 222 PHE A O 1
ATOM 1733 N N . ASN A 1 223 ? 20.160 6.374 -14.317 1.00 88.38 223 ASN A N 1
ATOM 1734 C CA . ASN A 1 223 ? 19.594 7.709 -14.536 1.00 88.38 223 ASN A CA 1
ATOM 1735 C C . ASN A 1 223 ? 20.340 8.522 -15.610 1.00 88.38 223 ASN A C 1
ATOM 1737 O O . ASN A 1 223 ? 19.752 9.427 -16.195 1.00 88.38 223 ASN A O 1
ATOM 1741 N N . ASP A 1 224 ? 21.611 8.205 -15.871 1.00 88.38 224 ASP A N 1
ATOM 1742 C CA . ASP A 1 224 ? 22.436 8.828 -16.916 1.00 88.38 224 ASP A CA 1
ATOM 1743 C C . ASP A 1 224 ? 22.195 8.236 -18.321 1.00 88.38 224 ASP A C 1
ATOM 1745 O O . ASP A 1 224 ? 22.820 8.660 -19.289 1.00 88.38 224 ASP A O 1
ATOM 1749 N N . GLY A 1 225 ? 21.287 7.261 -18.443 1.00 86.12 225 GLY A N 1
ATOM 1750 C CA . GLY A 1 225 ? 20.967 6.573 -19.692 1.00 86.12 225 GLY A CA 1
ATOM 1751 C C . GLY A 1 225 ? 21.821 5.335 -19.972 1.00 86.12 225 GLY A C 1
ATOM 1752 O O . GLY A 1 225 ? 21.484 4.572 -20.881 1.00 86.12 225 GLY A O 1
ATOM 1753 N N . SER A 1 226 ? 22.873 5.086 -19.185 1.00 91.12 226 SER A N 1
ATOM 1754 C CA . SER A 1 226 ? 23.646 3.850 -19.282 1.00 91.12 226 SER A CA 1
ATOM 1755 C C . SER A 1 226 ? 22.838 2.637 -18.808 1.00 91.12 226 SER A C 1
ATOM 1757 O O . SER A 1 226 ? 21.821 2.752 -18.115 1.00 91.12 226 SER A O 1
ATOM 1759 N N . GLN A 1 227 ? 23.261 1.440 -19.213 1.00 92.56 227 GLN A N 1
ATOM 1760 C CA . GLN A 1 227 ? 22.542 0.198 -18.932 1.00 92.56 227 GLN A CA 1
ATOM 1761 C C . GLN A 1 227 ? 23.496 -0.914 -18.503 1.00 92.56 227 GLN A C 1
ATOM 1763 O O . GLN A 1 227 ? 24.594 -1.040 -19.035 1.00 92.56 227 GLN A O 1
ATOM 1768 N N . LEU A 1 228 ? 23.056 -1.765 -17.580 1.00 92.00 228 LEU A N 1
ATOM 1769 C CA . LEU A 1 228 ? 23.766 -2.965 -17.145 1.00 92.00 228 LEU A CA 1
ATOM 1770 C C . LEU A 1 228 ? 22.851 -4.178 -17.276 1.00 92.00 228 LEU A C 1
ATOM 1772 O O . LEU A 1 228 ? 21.750 -4.180 -16.737 1.00 92.00 228 LEU A O 1
ATOM 1776 N N . VAL A 1 229 ? 23.306 -5.234 -17.935 1.00 90.75 229 VAL A N 1
ATOM 1777 C CA . VAL A 1 229 ? 22.588 -6.508 -18.033 1.00 90.75 229 VAL A CA 1
ATOM 1778 C C . VAL A 1 229 ? 23.442 -7.599 -17.406 1.00 90.75 229 VAL A C 1
ATOM 1780 O O . VAL A 1 229 ? 24.553 -7.869 -17.863 1.00 90.75 229 VAL A O 1
ATOM 1783 N N . VAL A 1 230 ? 22.906 -8.241 -16.373 1.00 88.19 230 VAL A N 1
ATOM 1784 C CA . VAL A 1 230 ? 23.467 -9.446 -15.761 1.00 88.19 230 VAL A CA 1
ATOM 1785 C C . VAL A 1 230 ? 22.687 -10.639 -16.295 1.00 88.19 230 VAL A C 1
ATOM 1787 O O . VAL A 1 230 ? 21.485 -10.774 -16.046 1.00 88.19 230 VAL A O 1
ATOM 1790 N N . GLN A 1 231 ? 23.368 -11.488 -17.060 1.00 84.19 231 GLN A N 1
ATOM 1791 C CA . GLN A 1 231 ? 22.741 -12.645 -17.686 1.00 84.19 231 GLN A CA 1
ATOM 1792 C C . GLN A 1 231 ? 22.556 -13.791 -16.683 1.00 84.19 231 GLN A C 1
ATOM 1794 O O . GLN A 1 231 ? 23.420 -14.063 -15.851 1.00 84.19 231 GLN A O 1
ATOM 1799 N N . ALA A 1 232 ? 21.422 -14.485 -16.764 1.00 79.56 232 ALA A N 1
ATOM 1800 C CA . ALA A 1 232 ? 21.148 -15.632 -15.909 1.00 79.56 232 ALA A CA 1
ATOM 1801 C C . ALA A 1 232 ? 21.972 -16.851 -16.349 1.00 79.56 232 ALA A C 1
ATOM 1803 O O . ALA A 1 232 ? 22.028 -17.185 -17.530 1.00 79.56 232 ALA A O 1
ATOM 1804 N N . GLY A 1 233 ? 22.593 -17.541 -15.390 1.00 75.06 233 GLY A N 1
ATOM 1805 C CA . GLY A 1 233 ? 23.320 -18.790 -15.646 1.00 75.06 233 GLY A CA 1
ATOM 1806 C C . GLY A 1 233 ? 24.701 -18.629 -16.290 1.00 75.06 233 GLY A C 1
ATOM 1807 O O . GLY A 1 233 ? 25.364 -19.633 -16.536 1.00 75.06 233 GLY A O 1
ATOM 1808 N N . VAL A 1 234 ? 25.160 -17.397 -16.523 1.00 78.31 234 VAL A N 1
ATOM 1809 C CA . VAL A 1 234 ? 26.529 -17.097 -16.958 1.00 78.31 234 VAL A CA 1
ATOM 1810 C C . VAL A 1 234 ? 27.109 -15.979 -16.093 1.00 78.31 234 VAL A C 1
ATOM 1812 O O . VAL A 1 234 ? 26.428 -15.005 -15.785 1.00 78.31 234 VAL A O 1
ATOM 1815 N N . SER A 1 235 ? 28.379 -16.091 -15.705 1.00 75.69 235 SER A N 1
ATOM 1816 C CA . SER A 1 235 ? 29.112 -15.049 -14.972 1.00 75.69 235 SER A CA 1
ATOM 1817 C C . SER A 1 235 ? 29.578 -13.938 -15.927 1.00 75.69 235 SER A C 1
ATOM 1819 O O . SER A 1 235 ? 30.769 -13.695 -16.130 1.00 75.69 235 SER A O 1
ATOM 1821 N N . CYS A 1 236 ? 28.607 -13.295 -16.58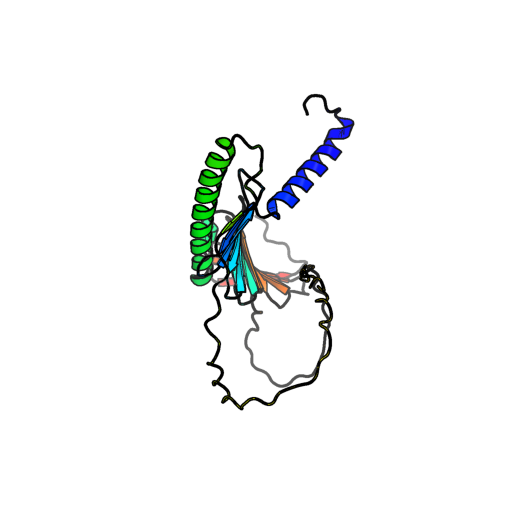3 1.00 80.75 236 CYS A N 1
ATOM 1822 C CA . CYS A 1 236 ? 28.817 -12.279 -17.606 1.00 80.75 236 CYS A CA 1
ATOM 1823 C C . CYS A 1 236 ? 27.949 -11.046 -17.344 1.00 80.75 236 CYS A C 1
ATOM 1825 O O . CYS A 1 236 ? 26.737 -11.146 -17.137 1.00 80.75 236 CYS A O 1
ATOM 1827 N N . ILE A 1 237 ? 28.575 -9.875 -17.423 1.00 87.38 237 ILE A N 1
ATOM 1828 C CA . ILE A 1 237 ? 27.939 -8.572 -17.256 1.00 87.38 237 ILE A CA 1
ATOM 1829 C C . ILE A 1 237 ? 28.125 -7.788 -18.551 1.00 87.38 237 ILE A C 1
ATOM 1831 O O . ILE A 1 237 ? 29.233 -7.693 -19.070 1.00 87.38 237 ILE A O 1
ATOM 1835 N N . THR A 1 238 ? 27.049 -7.222 -19.085 1.00 89.12 238 THR A N 1
ATOM 1836 C CA . THR A 1 238 ? 27.105 -6.332 -20.250 1.00 89.12 238 THR A CA 1
ATOM 1837 C C . THR A 1 238 ? 26.754 -4.922 -19.809 1.00 89.12 238 THR A C 1
ATOM 1839 O O . THR A 1 238 ? 25.645 -4.687 -19.342 1.00 89.12 238 THR A O 1
ATOM 1842 N N . TYR A 1 239 ? 27.689 -3.992 -19.948 1.00 90.38 239 TYR A N 1
ATOM 1843 C CA . TYR A 1 239 ? 27.479 -2.567 -19.730 1.00 90.38 239 TYR A CA 1
ATOM 1844 C C . TYR A 1 239 ? 27.295 -1.864 -21.074 1.00 90.38 239 TYR A C 1
ATOM 1846 O O . TYR A 1 239 ? 28.012 -2.158 -22.024 1.00 90.38 239 TYR A O 1
ATOM 1854 N N . THR A 1 240 ? 26.352 -0.935 -21.157 1.00 91.44 240 THR A N 1
ATOM 1855 C CA . THR A 1 240 ? 26.166 -0.033 -22.295 1.00 91.44 240 THR A CA 1
ATOM 1856 C C . THR A 1 240 ? 26.288 1.392 -21.782 1.00 91.44 240 THR A C 1
ATOM 1858 O O . THR A 1 240 ? 25.498 1.793 -20.930 1.00 91.44 240 THR A O 1
ATOM 1861 N N . SER A 1 241 ? 27.277 2.142 -22.263 1.00 88.88 241 SER A N 1
ATOM 1862 C CA . SER A 1 241 ? 27.474 3.543 -21.878 1.00 88.88 241 SER A CA 1
ATOM 1863 C C . SER A 1 241 ? 26.336 4.434 -22.400 1.00 88.88 241 SER A C 1
ATOM 1865 O O . SER A 1 241 ? 25.611 4.014 -23.310 1.00 88.88 241 SER A O 1
ATOM 1867 N N . PRO A 1 242 ? 26.177 5.668 -21.886 1.00 86.81 242 PRO A N 1
ATOM 1868 C CA . PRO A 1 242 ? 25.175 6.611 -22.394 1.00 86.81 242 PRO A CA 1
ATOM 1869 C C . PRO A 1 242 ? 25.324 6.902 -23.897 1.00 86.81 242 PRO A C 1
ATOM 1871 O O . PRO A 1 242 ? 24.345 7.141 -24.597 1.00 86.81 242 PRO A O 1
ATOM 1874 N N . GLU A 1 243 ? 26.549 6.814 -24.422 1.00 88.38 243 GLU A N 1
ATOM 1875 C CA . GLU A 1 243 ? 26.886 6.991 -25.841 1.00 88.38 243 GLU A CA 1
ATOM 1876 C C . GLU A 1 243 ? 26.648 5.720 -26.679 1.00 88.38 243 GLU A C 1
ATOM 1878 O O . GLU A 1 243 ? 27.001 5.673 -27.858 1.00 88.38 243 GLU A O 1
ATOM 1883 N N . GLY A 1 244 ? 26.092 4.666 -26.074 1.00 84.12 244 GLY A N 1
ATOM 1884 C CA . GLY A 1 244 ? 25.768 3.402 -26.731 1.00 84.12 244 GLY A CA 1
ATOM 1885 C C . GLY A 1 244 ? 26.944 2.433 -26.877 1.00 84.12 244 GLY A C 1
ATOM 1886 O O . GLY A 1 244 ? 26.823 1.443 -27.599 1.00 84.12 244 GLY A O 1
ATOM 1887 N N . ARG A 1 245 ? 28.088 2.672 -26.217 1.00 88.06 245 ARG A N 1
ATOM 1888 C CA . ARG A 1 245 ? 29.227 1.739 -26.277 1.00 88.06 245 ARG A CA 1
ATOM 1889 C C . ARG A 1 245 ? 28.971 0.537 -25.382 1.00 88.06 245 ARG A C 1
ATOM 1891 O O . ARG A 1 245 ? 28.760 0.699 -24.186 1.00 88.06 245 ARG A O 1
ATOM 1898 N N . ILE A 1 246 ? 29.039 -0.662 -25.954 1.00 89.31 246 ILE A N 1
ATOM 1899 C CA . ILE A 1 246 ? 28.793 -1.912 -25.232 1.00 89.31 246 ILE A CA 1
ATOM 1900 C C . ILE A 1 246 ? 30.123 -2.533 -24.799 1.00 89.31 246 ILE A C 1
ATOM 1902 O O . ILE A 1 246 ? 30.955 -2.870 -25.642 1.00 89.31 246 ILE A O 1
ATOM 1906 N N . THR A 1 247 ? 30.291 -2.749 -23.497 1.00 88.06 247 THR A N 1
ATOM 1907 C CA . THR A 1 247 ? 31.424 -3.465 -22.905 1.00 88.06 247 THR A CA 1
ATOM 1908 C C . THR A 1 247 ? 30.921 -4.702 -22.179 1.00 88.06 247 THR A C 1
ATOM 1910 O O . THR A 1 247 ? 30.006 -4.628 -21.361 1.00 88.06 247 THR A O 1
ATOM 1913 N N . ARG A 1 248 ? 31.516 -5.860 -22.465 1.00 86.00 248 ARG A N 1
ATOM 1914 C CA . ARG A 1 248 ? 31.136 -7.130 -21.845 1.00 86.00 248 ARG A CA 1
ATOM 1915 C C . ARG A 1 248 ? 32.256 -7.617 -20.941 1.00 86.00 248 ARG A C 1
ATOM 1917 O O . ARG A 1 248 ? 33.335 -7.893 -21.444 1.00 86.00 248 ARG A O 1
ATOM 1924 N N . TYR A 1 249 ? 31.954 -7.769 -19.660 1.00 82.12 249 TYR A N 1
ATOM 1925 C CA . TYR A 1 249 ? 32.871 -8.236 -18.629 1.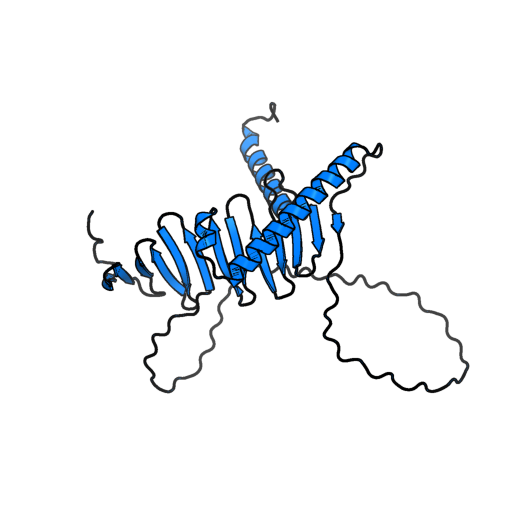00 82.12 249 TYR A CA 1
ATOM 1926 C C . TYR A 1 249 ? 32.544 -9.681 -18.253 1.00 82.12 249 TYR A C 1
ATOM 1928 O O . TYR A 1 249 ? 31.380 -10.025 -18.019 1.00 82.12 249 TYR A O 1
ATOM 1936 N N . LYS A 1 250 ? 33.565 -10.535 -18.187 1.00 80.75 250 LYS A N 1
ATOM 1937 C CA . LYS A 1 250 ? 33.464 -11.896 -17.626 1.00 80.75 250 LYS A CA 1
ATOM 1938 C C . LYS A 1 250 ? 34.024 -11.937 -16.202 1.00 80.75 250 LYS A C 1
ATOM 1940 O O . LYS A 1 250 ? 34.770 -11.046 -15.818 1.00 80.75 250 LYS A O 1
ATOM 1945 N N . GLU A 1 251 ? 33.723 -13.004 -15.461 1.00 64.56 251 GLU A N 1
ATOM 1946 C CA . GLU A 1 251 ? 34.144 -13.267 -14.065 1.00 64.56 251 GLU A CA 1
ATOM 1947 C C . GLU A 1 251 ? 35.603 -12.910 -13.712 1.00 64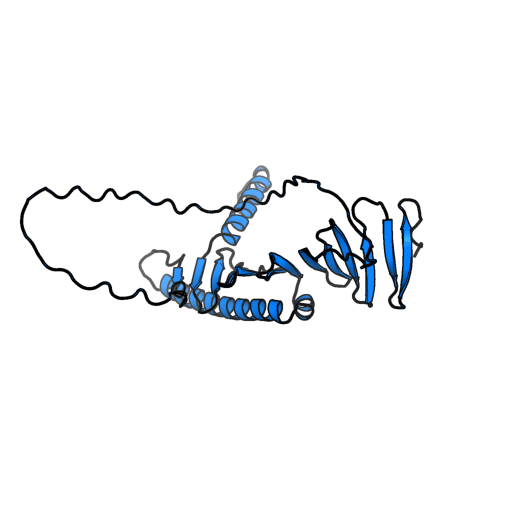.56 251 GLU A C 1
ATOM 1949 O O . GLU A 1 251 ? 35.882 -12.547 -12.575 1.00 64.56 251 GLU A O 1
ATOM 1954 N N . ASN A 1 252 ? 36.520 -12.961 -14.684 1.00 61.16 252 ASN A N 1
ATOM 1955 C CA . ASN A 1 252 ? 37.958 -12.767 -14.478 1.00 61.16 252 ASN A CA 1
ATOM 1956 C C . ASN A 1 252 ? 38.519 -11.452 -15.052 1.00 61.16 252 ASN A C 1
ATOM 1958 O O . ASN A 1 252 ? 39.736 -11.270 -15.073 1.00 61.16 252 ASN A O 1
ATOM 1962 N N . GLU A 1 253 ? 37.678 -10.543 -15.548 1.00 59.88 253 GLU A N 1
ATOM 1963 C CA . GLU A 1 253 ? 38.127 -9.243 -16.056 1.00 59.88 253 GLU A CA 1
ATOM 1964 C C . GLU A 1 253 ? 37.999 -8.178 -14.967 1.00 59.88 253 GLU A C 1
ATOM 1966 O O . GLU A 1 253 ? 36.920 -7.944 -14.423 1.00 59.88 253 GLU A O 1
ATOM 1971 N N . LYS A 1 254 ? 39.125 -7.534 -14.629 1.00 51.94 254 LYS A N 1
ATOM 1972 C CA . LYS A 1 254 ? 39.146 -6.430 -13.667 1.00 51.94 254 LYS A CA 1
ATOM 1973 C C . LYS A 1 254 ? 38.223 -5.314 -14.158 1.00 51.94 254 LYS A C 1
ATOM 1975 O O . LYS A 1 254 ? 38.373 -4.826 -15.278 1.00 51.94 254 LYS A O 1
ATOM 1980 N N . LEU A 1 255 ? 37.300 -4.900 -13.292 1.00 55.22 255 LEU A N 1
ATOM 1981 C CA . LEU A 1 255 ? 36.587 -3.636 -13.446 1.00 55.22 255 LEU A CA 1
ATOM 1982 C C . LEU A 1 255 ? 37.624 -2.504 -13.574 1.00 55.22 255 LEU A C 1
ATOM 1984 O O . LEU A 1 255 ? 38.662 -2.582 -12.909 1.00 55.22 255 LEU A O 1
ATOM 1988 N N . PRO A 1 256 ? 37.387 -1.483 -14.418 1.00 53.69 256 PRO A N 1
ATOM 1989 C CA . PRO A 1 256 ? 38.271 -0.326 -14.493 1.00 53.69 256 PRO A CA 1
ATOM 1990 C C . PRO A 1 256 ? 38.472 0.262 -13.091 1.00 53.69 256 PRO A C 1
ATOM 1992 O O . PRO A 1 256 ? 37.493 0.518 -12.389 1.00 53.69 256 PRO A O 1
ATOM 1995 N N . GLU A 1 257 ? 39.727 0.425 -12.667 1.00 48.84 257 GLU A N 1
ATOM 1996 C CA . GLU A 1 257 ? 40.040 1.147 -11.433 1.00 48.84 257 GLU A CA 1
ATOM 1997 C C . GLU A 1 257 ? 39.671 2.625 -11.641 1.00 48.84 257 GLU A C 1
ATOM 1999 O O . GLU A 1 257 ? 40.061 3.227 -12.646 1.00 48.84 257 GLU A O 1
ATOM 2004 N N . HIS A 1 258 ? 38.864 3.164 -10.724 1.00 40.50 258 HIS A N 1
ATOM 2005 C CA . HIS A 1 258 ? 38.567 4.593 -10.619 1.00 40.50 258 HIS A CA 1
ATOM 2006 C C . HIS A 1 258 ? 39.614 5.288 -9.753 1.00 40.50 258 HIS A C 1
ATOM 2008 O O . HIS A 1 258 ? 39.958 4.718 -8.692 1.00 40.50 258 HIS A O 1
#

Sequence (258 aa):
YQDLPEKYWKKYQYATKFVQLIKSKTPKVTLYTKYAKVMLMENTPNADLEVCFYDGAKTHKTSELVRVVEKSGKSYTVKGEVGLSGLSPESRMYVELSEEGYSMCLSLEAAITAEEQRSTKKVPFFPITIGRRPASSDSPSTVPAPSQQLHPDAASPPKPPQITPSMISYDGSDFTTASLNKKCPPTQQEVVQNTGKVVKSIFVPNVGWASQLTSGEVWVQFNDGSQLVVQAGVSCITYTSPEGRITRYKENEKLPEH

Organism: NCBI:txid451742

Foldseek 3Di:
DVPDDPVCVVVVVVVVVVVLVVQLVAFFEWEADQFWTWGFGRNPPFTWIWTQGPLGKIWIDTPFWIKTQDSVLAIEIEGDDVVLVVDDPVSNVVVVVNVVSVVVRVVVVVVVVVVCVVDPDVDDPTRDYYDDHDDDPPDDDDDDDDDDDDDDDDDDDDDPDPPDPPPPDPPPPDDDDDDDDDDDDDDDDDPDPCFAQWNYWYQDPQAGIWTAGPQRKIKGQGPLRKIWIDHPPAQKIWIQDNVGDIDIDHPPDDDDDD

InterPro domains:
  IPR000959 POLO box domain [PS50078] (198-258)
  IPR033696 Plk4, C-terminal polo-box domain [cd13116] (198-258)
  IPR033698 Plk4, second cryptic polo-box domain [PF18409] (25-134)
  IPR033698 Plk4, second cryptic polo-box domain [PS51985] (26-140)
  IPR033698 Plk4, second cryptic polo-box domain [cd13115] (25-134)
  IPR033699 Plk4, first cryptic polo-box domain [PF18190] (1-23)
  IPR033699 Plk4, first cryptic polo-box domain [PS51984] (1-25)
  IPR046437 Serine/threonine-protein kinase, first cryptic polo-box domain superfamily [G3DSA:3.30.1120.120] (1-26)
  IPR047108 Plk4-like, second cryptic polo-box domain superfamily [G3DSA:3.30.1120.130] (27-135)

Radius of gyration: 27.38 Å; chains: 1; bounding box: 92×46×72 Å